Protein AF-W2SQ36-F1 (afdb_monomer_lite)

pLDDT: mean 80.84, std 14.5, range [36.09, 95.44]

Foldseek 3Di:
DDPLLVVLLVCVVVVVLVVSLVSLVPDPDLVVLQVSLVSCLVVLLVSCQVPVDPSSLVVNVSSLVSHDDLVVSLVVLLVALLDDGDPSSLVSSLVSNVVSPDPVNVVPPVPSLCCVQEVSLVSLLVQQDDLPDLCSQVSLLSSLVSCLSVLVRNHDHDPVSLVSLLSNVLNDDDDDDPSNQSSQCSNLLALLHCVLLVNSRPDRLDCVPDQLAVSLLSSLSSNLSNLVVDDDDPDPSNLVSNLVSLVSSLVRHAADELVCLVSLLSSVQSLVVLCPDPVNPPSNVSSVVSNVSVLVRYDPVSSVVSVVVNVVVVVVVVVVVVVVVVVVD

Secondary structure (DSSP, 8-state):
--HHHHHHHHHHHTT-HHHHHHHHHT---HHHHHHHHHHHHHHHHHHHHHS--HHHHHHHHHHHHH--SHHHHHHHHHHHHTS---HHHHHHHHHHHHHH--HHHHHH-HHHHHIIIIIHHHHHHHTSPPTTSTTHHHHHHHHHHHHHHTTTS-----HHHHHHHHHHHHHS-----TTHHHHHHH-TTSTT-TTTTT--S-----TTTS-HHHHHHHHHHHHHHHHHHTTT---HHHHHHHHHHHHHHHHH--SB-GGGHHHHHHHHHHHHHHHH-TT-HHHHHHHHHHHHHHHHTB-HHHHHHHHHHHHHHHHHHHHHHHHHHHT--

Structure (mmCIF, N/CA/C/O backbone):
data_AF-W2SQ36-F1
#
_entry.id   AF-W2SQ36-F1
#
loop_
_atom_site.group_PDB
_atom_site.id
_atom_site.type_symbol
_atom_site.label_atom_id
_atom_site.label_alt_id
_atom_site.label_comp_id
_atom_site.label_asym_id
_atom_site.label_entity_id
_atom_site.label_seq_id
_atom_site.pdbx_PDB_ins_code
_atom_site.Cartn_x
_atom_site.Cartn_y
_atom_site.Cartn_z
_atom_site.occupancy
_atom_site.B_iso_or_equiv
_atom_site.auth_seq_id
_atom_site.auth_comp_id
_atom_site.auth_asym_id
_atom_site.auth_atom_id
_atom_site.pdbx_PDB_model_num
ATOM 1 N N . MET A 1 1 ? -18.569 -11.955 32.956 1.00 59.53 1 MET A N 1
ATOM 2 C CA . MET A 1 1 ? -19.104 -10.758 32.268 1.00 59.53 1 MET A CA 1
ATOM 3 C C . MET A 1 1 ? -20.079 -10.056 33.197 1.00 59.53 1 MET A C 1
ATOM 5 O O . MET A 1 1 ? -20.726 -10.759 33.962 1.00 59.53 1 MET A O 1
ATOM 9 N N . SER A 1 2 ? -20.144 -8.718 33.187 1.00 81.88 2 SER A N 1
ATOM 10 C CA . SER A 1 2 ? -21.198 -7.992 33.915 1.00 81.88 2 SER A CA 1
ATOM 11 C C . SER A 1 2 ? -22.535 -8.097 33.172 1.00 81.88 2 SER A C 1
ATOM 13 O O . SER A 1 2 ? -22.564 -8.396 31.974 1.00 81.88 2 SER A O 1
ATOM 15 N N . GLU A 1 3 ? -23.633 -7.858 33.884 1.00 86.50 3 GLU A N 1
ATOM 16 C CA . GLU A 1 3 ? -24.988 -7.819 33.319 1.00 86.50 3 GLU A CA 1
ATOM 17 C C . GLU A 1 3 ? -25.095 -6.757 32.213 1.00 86.50 3 GLU A C 1
ATOM 19 O O . GLU A 1 3 ? -25.567 -7.049 31.120 1.00 86.50 3 GLU A O 1
ATOM 24 N N . GLU A 1 4 ? -24.492 -5.586 32.430 1.00 87.31 4 GLU A N 1
ATOM 25 C CA . GLU A 1 4 ? -24.399 -4.488 31.457 1.00 87.31 4 GLU A CA 1
ATOM 26 C C . GLU A 1 4 ? -23.668 -4.885 30.167 1.00 87.31 4 GLU A C 1
ATOM 28 O O . GLU A 1 4 ? -24.138 -4.590 29.073 1.00 87.31 4 GLU A O 1
ATOM 33 N N . THR A 1 5 ? -22.538 -5.600 30.280 1.00 88.88 5 THR A N 1
ATOM 34 C CA . THR A 1 5 ? -21.794 -6.104 29.107 1.00 88.88 5 THR A CA 1
ATOM 35 C C . THR A 1 5 ? -22.669 -7.069 28.307 1.00 88.88 5 THR A C 1
ATOM 37 O O . THR A 1 5 ? -22.693 -7.037 27.081 1.00 88.88 5 THR A O 1
ATOM 40 N N . SER A 1 6 ? -23.403 -7.932 29.010 1.00 90.31 6 SER A N 1
ATOM 41 C CA . SER A 1 6 ? -24.259 -8.941 28.383 1.00 90.31 6 SER A CA 1
ATOM 42 C C . SER A 1 6 ? -25.459 -8.294 27.690 1.00 90.31 6 SER A C 1
ATOM 44 O O . SER A 1 6 ? -25.800 -8.683 26.575 1.00 90.31 6 SER A O 1
ATOM 46 N N . HIS A 1 7 ? -26.056 -7.275 28.314 1.00 92.88 7 HIS A N 1
ATOM 47 C CA . HIS A 1 7 ? -27.146 -6.503 27.732 1.00 92.88 7 HIS A CA 1
ATOM 48 C C . HIS A 1 7 ? -26.692 -5.738 26.485 1.00 92.88 7 HIS A C 1
ATOM 50 O O . HIS A 1 7 ? -27.288 -5.903 25.423 1.00 92.88 7 HIS A O 1
ATOM 56 N N . PHE A 1 8 ? -25.580 -5.004 26.563 1.00 94.12 8 PHE A N 1
ATOM 57 C CA . PHE A 1 8 ? -25.008 -4.312 25.410 1.00 94.12 8 PHE A CA 1
ATOM 58 C C . PHE A 1 8 ? -24.742 -5.260 24.234 1.00 94.12 8 PHE A C 1
ATOM 60 O O . PHE A 1 8 ? -25.193 -5.018 23.116 1.00 94.12 8 PHE A O 1
ATOM 67 N N . LEU A 1 9 ? -24.066 -6.385 24.490 1.00 92.19 9 LEU A N 1
ATOM 68 C CA . LEU A 1 9 ? -23.774 -7.366 23.447 1.00 92.19 9 LEU A CA 1
ATOM 69 C C . LEU A 1 9 ? -25.042 -8.006 22.872 1.00 92.19 9 LEU A C 1
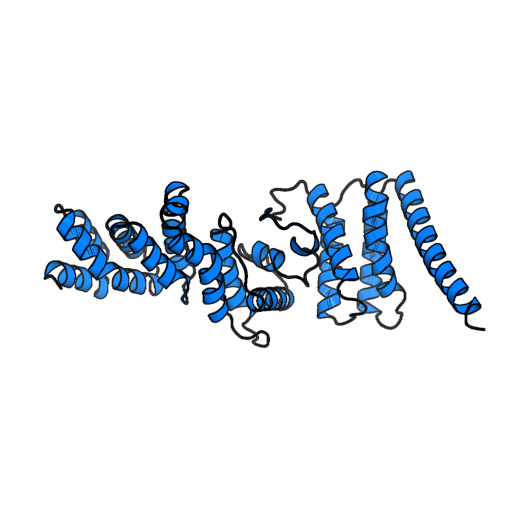ATOM 71 O O . LEU A 1 9 ? -25.031 -8.378 21.703 1.00 92.19 9 LEU A O 1
ATOM 75 N N . SER A 1 10 ? -26.125 -8.132 23.650 1.00 94.38 10 SER A N 1
ATOM 76 C CA . SER A 1 10 ? -27.414 -8.594 23.119 1.00 94.38 10 SER A CA 1
ATOM 77 C C . SER A 1 10 ? -28.009 -7.598 22.122 1.00 94.38 10 SER A C 1
ATOM 79 O O . SER A 1 10 ? -28.384 -8.008 21.030 1.00 94.38 10 SER A O 1
ATOM 81 N N . LEU A 1 11 ? -27.971 -6.293 22.422 1.00 94.25 11 LEU A N 1
ATOM 82 C CA . LEU A 1 11 ? -28.444 -5.252 21.501 1.00 94.25 11 LEU A CA 1
ATOM 83 C C . LEU A 1 11 ? -27.656 -5.269 20.186 1.00 94.25 11 LEU A C 1
ATOM 85 O O . LEU A 1 11 ? -28.242 -5.236 19.106 1.00 94.25 11 LEU A O 1
ATOM 89 N N . VAL A 1 12 ? -26.328 -5.392 20.270 1.00 92.62 12 VAL A N 1
ATOM 90 C CA . VAL A 1 12 ? -25.455 -5.464 19.088 1.00 92.62 12 VAL A CA 1
ATOM 91 C C . VAL A 1 12 ? -25.719 -6.740 18.275 1.00 92.62 12 VAL A C 1
ATOM 93 O O . VAL A 1 12 ? -25.812 -6.676 17.050 1.00 92.62 12 VAL A O 1
ATOM 96 N N . LYS A 1 13 ? -25.893 -7.897 18.931 1.00 92.56 13 LYS A N 1
ATOM 97 C CA . LYS A 1 13 ? -26.183 -9.181 18.263 1.00 92.56 13 LYS A CA 1
ATOM 98 C C . LYS A 1 13 ? -27.559 -9.214 17.599 1.00 92.56 13 LYS A C 1
ATOM 100 O O . LYS A 1 13 ? -27.682 -9.793 16.524 1.00 92.56 13 LYS A O 1
ATOM 105 N N . ASP A 1 14 ? -28.544 -8.549 18.192 1.00 94.00 14 ASP A N 1
ATOM 106 C CA . ASP A 1 14 ? -29.908 -8.435 17.666 1.00 94.00 14 ASP A CA 1
ATOM 107 C C . ASP A 1 14 ? -30.056 -7.310 16.618 1.00 94.0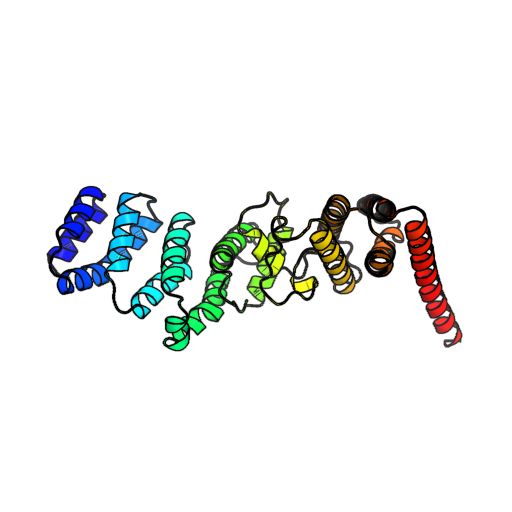0 14 ASP A C 1
ATOM 109 O O . ASP A 1 14 ? -31.172 -6.981 16.219 1.00 94.00 14 ASP A O 1
ATOM 113 N N . ALA A 1 15 ? -28.939 -6.721 16.165 1.00 91.50 15 ALA A N 1
ATOM 114 C CA . ALA A 1 15 ? -28.876 -5.624 15.193 1.00 91.50 15 ALA A CA 1
ATOM 115 C C . ALA A 1 15 ? -29.632 -4.346 15.613 1.00 91.50 15 ALA A C 1
ATOM 117 O O . ALA A 1 15 ? -30.081 -3.566 14.774 1.00 91.50 15 ALA A O 1
ATOM 118 N N . LYS A 1 16 ? -29.751 -4.102 16.922 1.00 95.12 16 LYS A N 1
ATOM 119 C CA . LYS A 1 16 ? -30.356 -2.896 17.503 1.00 95.12 16 LYS A CA 1
ATOM 120 C C . LYS A 1 16 ? -29.292 -1.833 17.785 1.00 95.12 16 LYS A C 1
ATOM 122 O O . LYS A 1 16 ? -29.027 -1.491 18.938 1.00 95.12 16 LYS A O 1
ATOM 127 N N . TYR A 1 17 ? -28.625 -1.352 16.736 1.00 94.81 17 TYR A N 1
ATOM 128 C CA . TYR A 1 17 ? -27.436 -0.502 16.876 1.00 94.81 17 TYR A CA 1
ATOM 129 C C . TYR A 1 17 ? -27.736 0.888 17.450 1.00 94.81 17 TYR A C 1
ATOM 131 O O . TYR A 1 17 ? -26.990 1.348 18.311 1.00 94.81 17 TYR A O 1
ATOM 139 N N . GLU A 1 18 ? -28.855 1.513 17.075 1.00 93.38 18 GLU A N 1
ATOM 140 C CA . GLU A 1 18 ? -29.290 2.790 17.664 1.00 93.38 18 GLU A CA 1
ATOM 141 C C . GLU A 1 18 ? -29.505 2.672 19.185 1.00 93.38 18 GLU A C 1
ATOM 143 O O . GLU A 1 18 ? -28.995 3.484 19.958 1.00 93.38 18 GLU A O 1
ATOM 148 N N . GLU A 1 19 ? -30.204 1.621 19.638 1.00 94.44 19 GLU A N 1
ATOM 149 C CA . GLU A 1 19 ? -30.417 1.349 21.069 1.00 94.44 19 GLU A CA 1
ATOM 150 C C . GLU A 1 19 ? -29.084 1.087 21.787 1.00 94.44 19 GLU A C 1
ATOM 152 O O . GLU A 1 19 ? -28.862 1.578 22.895 1.00 94.44 19 GLU A O 1
ATOM 157 N N . ALA A 1 20 ? -28.172 0.350 21.146 1.00 93.50 20 ALA A N 1
ATOM 158 C CA . ALA A 1 20 ? -26.842 0.089 21.685 1.00 93.50 20 ALA A CA 1
ATOM 159 C C . ALA A 1 20 ? -25.996 1.371 21.801 1.00 93.50 20 ALA A C 1
ATOM 161 O O . ALA A 1 20 ? -25.280 1.530 22.788 1.00 93.50 20 ALA A O 1
ATOM 162 N N . LEU A 1 21 ? -26.084 2.296 20.840 1.00 92.56 21 LEU A N 1
ATOM 163 C CA . LEU A 1 21 ? -25.414 3.599 20.903 1.00 92.56 21 LEU A CA 1
ATOM 164 C C . LEU A 1 21 ? -25.951 4.464 22.038 1.00 92.56 21 LEU A C 1
ATOM 166 O O . LEU A 1 21 ? -25.163 5.006 22.813 1.00 92.56 21 LEU A O 1
ATOM 170 N N . LEU A 1 22 ? -27.276 4.570 22.163 1.00 92.38 22 LEU A N 1
ATOM 171 C CA . LEU A 1 22 ? -27.911 5.301 23.263 1.00 92.38 22 LEU A CA 1
ATOM 172 C C . LEU A 1 22 ? -27.465 4.739 24.616 1.00 92.38 22 LEU A C 1
ATOM 174 O O . LEU A 1 22 ? -27.049 5.494 25.492 1.00 92.38 22 LEU A O 1
ATOM 178 N N . PHE A 1 23 ? -27.426 3.411 24.738 1.00 91.62 23 PHE A N 1
ATOM 179 C CA . PHE A 1 23 ? -26.918 2.739 25.927 1.00 91.62 23 PHE A CA 1
ATOM 180 C C . PHE A 1 23 ? -25.469 3.137 26.261 1.00 91.62 23 PHE A C 1
ATOM 182 O O . PHE A 1 23 ? -25.154 3.351 27.429 1.00 91.62 23 PHE A O 1
ATOM 189 N N . LEU A 1 24 ? -24.583 3.277 25.265 1.00 90.88 24 LEU A N 1
ATOM 190 C CA . LEU A 1 24 ? -23.211 3.749 25.496 1.00 90.88 24 LEU A CA 1
ATOM 191 C C . LEU A 1 24 ? -23.148 5.229 25.899 1.00 90.88 24 LEU A C 1
ATOM 193 O O . LEU A 1 24 ? -22.284 5.603 26.691 1.00 90.88 24 LEU A O 1
ATOM 197 N N . HIS A 1 25 ? -24.039 6.071 25.377 1.00 86.31 25 HIS A N 1
ATOM 198 C CA . HIS A 1 25 ? -24.091 7.492 25.729 1.00 86.31 25 HIS A CA 1
ATOM 199 C C . HIS A 1 25 ? -24.576 7.741 27.162 1.00 86.31 25 HIS A C 1
ATOM 201 O O . HIS A 1 25 ? -24.127 8.698 27.796 1.00 86.31 25 HIS A O 1
ATOM 207 N N . ASP A 1 26 ? -25.411 6.852 27.695 1.00 86.94 26 ASP A N 1
ATOM 208 C CA . ASP A 1 26 ? -25.933 6.936 29.062 1.00 86.94 26 ASP A CA 1
ATOM 209 C C . ASP A 1 26 ? -24.935 6.427 30.130 1.00 86.94 26 ASP A C 1
ATOM 211 O O . ASP A 1 26 ? -25.189 6.515 31.335 1.00 86.94 26 ASP A O 1
ATOM 215 N N . PHE A 1 27 ? -23.754 5.932 29.729 1.00 81.62 27 PHE A N 1
ATOM 216 C CA . PHE A 1 27 ? -22.714 5.492 30.664 1.00 81.62 27 PHE A CA 1
ATOM 217 C C . PHE A 1 27 ? -22.002 6.674 31.339 1.00 81.62 27 PHE A C 1
ATOM 219 O O . PHE A 1 27 ? -21.099 7.299 30.785 1.00 81.62 27 PHE A O 1
ATOM 226 N N . HIS A 1 28 ? -22.353 6.947 32.596 1.00 76.44 28 HIS A N 1
ATOM 227 C CA . HIS A 1 28 ? -21.742 8.031 33.376 1.00 76.44 28 HIS A CA 1
ATOM 228 C C . HIS A 1 28 ? -20.464 7.625 34.130 1.00 76.44 28 HIS A C 1
ATOM 230 O O . HIS A 1 28 ? -19.624 8.475 34.432 1.00 76.44 28 HIS A O 1
ATOM 236 N N . GLU A 1 29 ? -20.285 6.339 34.447 1.00 83.94 29 GLU A N 1
ATOM 237 C CA . GLU A 1 29 ? -19.143 5.873 35.239 1.00 83.94 29 GLU A CA 1
ATOM 238 C C . GLU A 1 29 ? -17.982 5.396 34.353 1.00 83.94 29 GLU A C 1
ATOM 240 O O . GLU A 1 29 ? -18.013 4.321 33.749 1.00 83.94 29 GLU A O 1
ATOM 245 N N . GLN A 1 30 ? -16.903 6.183 34.320 1.00 82.06 30 GLN A N 1
ATOM 246 C CA . GLN A 1 30 ? -15.784 5.984 33.394 1.00 82.06 30 GLN A CA 1
ATOM 247 C C . GLN A 1 30 ? -15.060 4.633 33.563 1.00 82.06 30 GLN A C 1
ATOM 249 O O . GLN A 1 30 ? -14.624 4.037 32.578 1.00 82.06 30 GLN A O 1
ATOM 254 N N . ASN A 1 31 ? -14.924 4.126 34.794 1.00 84.25 31 ASN A N 1
ATOM 255 C CA . ASN A 1 31 ? -14.265 2.838 35.052 1.00 84.25 31 ASN A CA 1
ATOM 256 C C . ASN A 1 31 ? -15.115 1.650 34.583 1.00 84.25 31 ASN A C 1
ATOM 258 O O . ASN A 1 31 ? -14.587 0.703 33.993 1.00 84.25 31 ASN A O 1
ATOM 262 N N . SER A 1 32 ? -16.424 1.718 34.810 1.00 86.38 32 SER A N 1
ATOM 263 C CA . SER A 1 32 ? -17.385 0.708 34.366 1.00 86.38 32 SER A CA 1
ATOM 264 C C . SER A 1 32 ? -17.472 0.691 32.840 1.00 86.38 32 SER A C 1
ATOM 266 O O . SER A 1 32 ? -17.370 -0.376 32.231 1.00 86.38 32 SER A O 1
ATOM 268 N N . PHE A 1 33 ? -17.481 1.871 32.209 1.00 90.44 33 PHE A N 1
ATOM 269 C CA . PHE A 1 33 ? -17.458 1.991 30.754 1.00 90.44 33 PHE A CA 1
ATOM 270 C C . PHE A 1 33 ? -16.171 1.429 30.127 1.00 90.44 33 PHE A C 1
ATOM 272 O O . PHE A 1 33 ? -16.231 0.662 29.170 1.00 90.44 33 PHE A O 1
ATOM 279 N N . ARG A 1 34 ? -14.997 1.705 30.714 1.00 90.38 34 ARG A N 1
ATOM 280 C CA . ARG A 1 34 ? -13.718 1.097 30.289 1.00 90.38 34 ARG A CA 1
ATOM 281 C C . ARG A 1 34 ? -13.765 -0.426 30.309 1.00 90.38 34 ARG A C 1
ATOM 283 O O . ARG A 1 34 ? -13.323 -1.079 29.365 1.00 90.38 34 ARG A O 1
ATOM 290 N N . LYS A 1 35 ? -14.296 -1.000 31.390 1.00 91.12 35 LYS A N 1
ATOM 291 C CA . LYS A 1 35 ? -14.421 -2.452 31.537 1.00 91.12 35 LYS A CA 1
ATOM 292 C C . LYS A 1 35 ? -15.379 -3.034 30.496 1.00 91.12 35 LYS A C 1
ATOM 294 O O . LYS A 1 35 ? -15.075 -4.077 29.921 1.00 91.12 35 LYS A O 1
ATOM 299 N N . LEU A 1 36 ? -16.497 -2.358 30.236 1.00 93.50 36 LEU A N 1
ATOM 300 C CA . LEU A 1 36 ? -17.435 -2.729 29.179 1.00 93.50 36 LEU A CA 1
ATOM 301 C C . LEU A 1 36 ? -16.765 -2.694 27.801 1.00 93.50 36 LEU A C 1
ATOM 303 O O . LEU A 1 36 ? -16.877 -3.664 27.051 1.00 93.50 36 LEU A O 1
ATOM 307 N N . ALA A 1 37 ? -16.016 -1.631 27.500 1.00 93.50 37 ALA A N 1
ATOM 308 C CA . ALA A 1 37 ? -15.322 -1.467 26.230 1.00 93.50 37 ALA A CA 1
ATOM 309 C C . ALA A 1 37 ? -14.318 -2.592 25.966 1.00 93.50 37 ALA A C 1
ATOM 311 O O . ALA A 1 37 ? -14.370 -3.228 24.916 1.00 93.50 37 ALA A O 1
ATOM 312 N N . ILE A 1 38 ? -13.473 -2.915 26.950 1.00 92.62 38 ILE A N 1
ATOM 313 C CA . ILE A 1 38 ? -12.500 -4.014 26.846 1.00 92.62 38 ILE A CA 1
ATOM 314 C C . ILE A 1 38 ? -13.198 -5.356 26.590 1.00 92.62 38 ILE A C 1
ATOM 316 O O . ILE A 1 38 ? -12.725 -6.146 25.776 1.00 92.62 38 ILE A O 1
ATOM 320 N N . ASN A 1 39 ? -14.327 -5.612 27.255 1.00 92.81 39 ASN A N 1
ATOM 321 C CA . ASN A 1 39 ? -15.041 -6.881 27.112 1.00 92.81 39 ASN A CA 1
ATOM 322 C C . ASN A 1 39 ? -15.818 -7.004 25.795 1.00 92.81 39 ASN A C 1
ATOM 324 O O . ASN A 1 39 ? -16.123 -8.122 25.395 1.00 92.81 39 ASN A O 1
ATOM 328 N N . SER A 1 40 ? -16.160 -5.885 25.150 1.00 94.38 40 SER A N 1
ATOM 329 C CA . SER A 1 40 ? -17.124 -5.873 24.038 1.00 94.38 40 SER A CA 1
ATOM 330 C C . SER A 1 40 ? -16.511 -5.500 22.689 1.00 94.38 40 SER A C 1
ATOM 332 O O . SER A 1 40 ? -17.101 -5.793 21.651 1.00 94.38 40 SER A O 1
ATOM 334 N N . ILE A 1 41 ? -15.331 -4.869 22.676 1.00 94.75 41 ILE A N 1
ATOM 335 C CA . ILE A 1 41 ? -14.716 -4.339 21.451 1.00 94.75 41 ILE A CA 1
ATOM 336 C C . ILE A 1 41 ? -14.468 -5.412 20.390 1.00 94.75 41 ILE A C 1
ATOM 338 O O . ILE A 1 41 ? -14.702 -5.158 19.214 1.00 94.75 41 ILE A O 1
ATOM 342 N N . PHE A 1 42 ? -14.030 -6.612 20.780 1.00 92.06 42 PHE A N 1
ATOM 343 C CA . PHE A 1 42 ? -13.749 -7.684 19.823 1.00 92.06 42 PHE A CA 1
ATOM 344 C C . PHE A 1 42 ? -15.012 -8.153 19.099 1.00 92.06 42 PHE A C 1
ATOM 346 O O . PHE A 1 42 ? -14.986 -8.299 17.876 1.00 92.06 42 PHE A O 1
ATOM 353 N N . ASP A 1 43 ? -16.111 -8.334 19.831 1.00 92.81 43 ASP A N 1
ATOM 354 C CA . ASP A 1 43 ? -17.396 -8.749 19.265 1.00 92.81 43 ASP A CA 1
ATOM 355 C C . ASP A 1 43 ? -17.956 -7.652 18.349 1.00 92.81 43 ASP A C 1
ATOM 357 O O . ASP A 1 43 ? -18.259 -7.916 17.186 1.00 92.81 43 ASP A O 1
ATOM 361 N N . ALA A 1 44 ? -18.006 -6.403 18.828 1.00 93.56 44 ALA A N 1
ATOM 362 C CA . ALA A 1 44 ? -18.512 -5.271 18.050 1.00 93.56 44 ALA A CA 1
ATOM 363 C C . ALA A 1 44 ? -17.686 -5.024 16.774 1.00 93.56 44 ALA A C 1
ATOM 365 O O . ALA A 1 44 ? -18.247 -4.845 15.694 1.00 93.56 44 ALA A O 1
ATOM 366 N N . ALA A 1 45 ? -16.353 -5.074 16.867 1.00 92.94 45 ALA A N 1
ATOM 367 C CA . ALA A 1 45 ? -15.465 -4.891 15.721 1.00 92.94 45 ALA A CA 1
ATOM 368 C C . ALA A 1 45 ? -15.586 -6.035 14.703 1.00 92.94 45 ALA A C 1
ATOM 370 O O . ALA A 1 45 ? -15.567 -5.793 13.497 1.00 92.94 45 ALA A O 1
ATOM 371 N N . THR A 1 46 ? -15.759 -7.274 15.174 1.00 92.12 46 THR A N 1
ATOM 372 C CA . THR A 1 46 ? -16.005 -8.429 14.298 1.00 92.12 46 THR A CA 1
ATOM 373 C C . THR A 1 46 ? -17.337 -8.281 13.566 1.00 92.12 46 THR A C 1
ATOM 375 O O . THR A 1 46 ? -17.390 -8.500 12.359 1.00 92.12 46 THR A O 1
ATOM 378 N N . MET A 1 47 ? -18.392 -7.838 14.254 1.00 92.44 47 MET A N 1
ATOM 379 C CA . MET A 1 47 ? -19.679 -7.569 13.609 1.00 92.44 47 MET A CA 1
ATOM 380 C C . MET A 1 47 ? -19.581 -6.428 12.594 1.00 92.44 47 MET A C 1
ATOM 382 O O . MET A 1 47 ? -20.139 -6.554 11.511 1.00 92.44 47 MET A O 1
ATOM 386 N N . PHE A 1 48 ? -18.825 -5.363 12.879 1.00 93.56 48 PHE A N 1
ATOM 387 C CA . PHE A 1 48 ? -18.623 -4.271 11.919 1.00 93.56 48 PHE A CA 1
ATOM 388 C C . PHE A 1 48 ? -17.833 -4.705 10.679 1.00 93.56 48 PHE A C 1
ATOM 390 O O . PHE A 1 48 ? -18.129 -4.298 9.553 1.00 93.56 48 PHE A O 1
ATOM 397 N N . ARG A 1 49 ? -16.830 -5.571 10.857 1.00 91.06 49 ARG A N 1
ATOM 398 C CA . ARG A 1 49 ? -16.105 -6.172 9.731 1.00 91.06 49 ARG A CA 1
ATOM 399 C C . ARG A 1 49 ? -17.066 -6.855 8.760 1.00 91.06 49 ARG A C 1
ATOM 401 O O . ARG A 1 49 ? -16.886 -6.708 7.549 1.00 91.06 49 ARG A O 1
ATOM 408 N N . ASP A 1 50 ? -18.052 -7.565 9.302 1.00 91.56 50 ASP A N 1
ATOM 409 C CA . ASP A 1 50 ? -18.997 -8.391 8.552 1.00 91.56 50 ASP A CA 1
ATOM 410 C C . ASP A 1 50 ? -20.236 -7.599 8.077 1.00 91.56 50 ASP A C 1
ATOM 412 O O . ASP A 1 50 ? -20.849 -7.975 7.079 1.00 91.56 50 ASP A O 1
ATOM 416 N N . ASN A 1 51 ? -20.568 -6.478 8.731 1.00 91.06 51 ASN A N 1
ATOM 417 C CA . ASN A 1 51 ? -21.684 -5.592 8.393 1.00 91.06 51 ASN A CA 1
ATOM 418 C C . ASN A 1 51 ? -21.259 -4.110 8.412 1.00 91.06 51 ASN A C 1
ATOM 420 O O . ASN A 1 51 ? -21.022 -3.533 9.474 1.00 91.06 51 ASN A O 1
ATOM 424 N N . ASN A 1 52 ? -21.177 -3.488 7.231 1.00 91.81 52 ASN A N 1
ATOM 425 C CA . ASN A 1 52 ? -20.804 -2.079 7.083 1.00 91.81 52 ASN A CA 1
ATOM 426 C C . ASN A 1 52 ? -21.990 -1.151 7.394 1.00 91.81 52 ASN A C 1
ATOM 428 O O . ASN A 1 52 ? -22.648 -0.654 6.481 1.00 91.81 52 ASN A O 1
ATOM 432 N N . ASP A 1 53 ? -22.242 -0.948 8.682 1.00 94.50 53 ASP A N 1
ATOM 433 C CA . ASP A 1 53 ? -23.304 -0.101 9.219 1.00 94.50 53 ASP A CA 1
ATOM 434 C C . ASP A 1 53 ? -22.711 1.117 9.954 1.00 94.50 53 ASP A C 1
ATOM 436 O O . ASP A 1 53 ? -21.710 0.994 10.670 1.00 94.50 53 ASP A O 1
ATOM 440 N N . ASP A 1 54 ? -23.295 2.301 9.749 1.00 93.75 54 ASP A N 1
ATOM 441 C CA . ASP A 1 54 ? -22.775 3.561 10.297 1.00 93.75 54 ASP A CA 1
ATOM 442 C C . ASP A 1 54 ? -22.928 3.646 11.822 1.00 93.75 54 ASP A C 1
ATOM 444 O O . ASP A 1 54 ? -22.024 4.144 12.502 1.00 93.75 54 ASP A O 1
ATOM 448 N N . ASP A 1 55 ? -24.010 3.109 12.385 1.00 94.00 55 ASP A N 1
ATOM 449 C CA . ASP A 1 55 ? -24.197 3.076 13.833 1.00 94.00 55 ASP A CA 1
ATOM 450 C C . ASP A 1 55 ? -23.218 2.095 14.464 1.00 94.00 55 ASP A C 1
ATOM 452 O O . ASP A 1 55 ? -22.562 2.409 15.459 1.00 94.00 55 ASP A O 1
ATOM 456 N N . LEU A 1 56 ? -23.017 0.936 13.838 1.00 93.81 56 LEU A N 1
ATOM 457 C CA . LEU A 1 56 ? -22.035 -0.037 14.304 1.00 93.81 56 LEU A CA 1
ATOM 458 C C . LEU A 1 56 ? -20.595 0.497 14.212 1.00 93.81 56 LEU A C 1
ATOM 460 O O . LEU A 1 56 ? -19.785 0.263 15.115 1.00 93.81 56 LEU A O 1
ATOM 464 N N . LYS A 1 57 ? -20.275 1.280 13.177 1.00 94.75 57 LYS A N 1
ATOM 465 C CA . LYS A 1 57 ? -19.007 2.016 13.076 1.00 94.75 57 LYS A CA 1
ATOM 466 C C . LYS A 1 57 ? -18.833 2.992 14.240 1.00 94.75 57 LYS A C 1
ATOM 468 O O . LYS A 1 57 ? -17.748 3.042 14.827 1.00 94.75 57 LYS A O 1
ATOM 473 N N . ASN A 1 58 ? -19.880 3.747 14.576 1.00 94.62 58 ASN A N 1
ATOM 474 C CA . ASN A 1 58 ? -19.869 4.687 15.695 1.00 94.62 58 ASN A CA 1
ATOM 475 C C . ASN A 1 58 ? -19.672 3.954 17.025 1.00 94.62 58 ASN A C 1
ATOM 477 O O . ASN A 1 58 ? -18.798 4.345 17.793 1.00 94.62 58 ASN A O 1
ATOM 481 N N . ILE A 1 59 ? -20.375 2.835 17.243 1.00 95.44 59 ILE A N 1
ATOM 482 C CA . ILE A 1 59 ? -20.202 1.970 18.419 1.00 95.44 59 ILE A CA 1
ATOM 483 C C . ILE A 1 59 ? -18.737 1.566 18.568 1.00 95.44 59 ILE A C 1
ATOM 485 O O . ILE A 1 59 ? -18.135 1.771 19.622 1.00 95.44 59 ILE A O 1
ATOM 489 N N . VAL A 1 60 ? -18.139 1.008 17.511 1.00 94.88 60 VAL A N 1
ATOM 490 C CA . VAL A 1 60 ? -16.739 0.567 17.541 1.00 94.88 60 VAL A CA 1
ATOM 491 C C . VAL A 1 60 ? -15.809 1.746 17.838 1.00 94.88 60 VAL A C 1
ATOM 493 O O . VAL A 1 60 ? -14.898 1.604 18.653 1.00 94.88 60 VAL A O 1
ATOM 496 N N . GLY A 1 61 ? -16.063 2.917 17.245 1.00 93.19 61 GLY A N 1
ATOM 497 C CA . GLY A 1 61 ? -15.339 4.155 17.538 1.00 93.19 61 GLY A CA 1
ATOM 498 C C . GLY A 1 61 ? -15.403 4.551 19.016 1.00 93.19 61 GLY A C 1
ATOM 499 O O . GLY A 1 61 ? -14.359 4.717 19.646 1.00 93.19 61 GLY A O 1
ATOM 500 N N . THR A 1 62 ? -16.603 4.623 19.598 1.00 93.75 62 THR A N 1
ATOM 501 C CA . THR A 1 62 ? -16.811 4.994 21.007 1.00 93.75 62 THR A CA 1
ATOM 502 C C . THR A 1 62 ? -16.151 3.994 21.961 1.00 93.75 62 THR A C 1
ATOM 504 O O . THR A 1 62 ? -15.515 4.387 22.943 1.00 93.75 62 THR A O 1
ATOM 507 N N . LEU A 1 63 ? -16.228 2.692 21.663 1.00 94.69 63 LEU A N 1
ATOM 508 C CA . LEU A 1 63 ? -15.535 1.668 22.449 1.00 94.69 63 LEU A CA 1
ATOM 509 C C . LEU A 1 63 ? -14.007 1.832 22.355 1.00 94.69 63 LEU A C 1
ATOM 511 O O . LEU A 1 63 ? -13.325 1.746 23.376 1.00 94.69 63 LEU A O 1
ATOM 515 N N . PHE A 1 64 ? -13.454 2.117 21.170 1.00 93.25 64 PHE A N 1
ATOM 516 C CA . PHE A 1 64 ? -12.019 2.381 21.006 1.00 93.25 64 PHE A CA 1
ATOM 517 C C . PHE A 1 64 ? -11.548 3.602 21.794 1.00 93.25 64 PHE A C 1
ATOM 519 O O . PHE A 1 64 ? -10.470 3.562 22.388 1.00 93.25 64 PHE A O 1
ATOM 526 N N . GLU A 1 65 ? -12.330 4.679 21.830 1.00 91.12 65 GLU A N 1
ATOM 527 C CA . GLU A 1 65 ? -12.006 5.875 22.614 1.00 91.12 65 GLU A CA 1
ATOM 528 C C . GLU A 1 65 ? -11.894 5.559 24.107 1.00 91.12 65 GLU A C 1
ATOM 530 O O . GLU A 1 65 ? -10.950 6.013 24.763 1.00 91.12 65 GLU A O 1
ATOM 535 N N . ALA A 1 66 ? -12.792 4.711 24.610 1.00 92.62 66 ALA A N 1
ATOM 536 C CA . ALA A 1 66 ? -12.860 4.321 26.011 1.00 92.62 66 ALA A CA 1
ATOM 537 C C . ALA A 1 66 ? -11.699 3.429 26.471 1.00 92.62 66 ALA A C 1
ATOM 539 O O . ALA A 1 66 ? -11.349 3.455 27.650 1.00 92.62 66 ALA A O 1
ATOM 540 N N . ILE A 1 67 ? -11.099 2.635 25.581 1.00 93.25 67 ILE A N 1
ATOM 541 C CA . ILE A 1 67 ? -10.034 1.688 25.945 1.00 93.25 67 ILE A CA 1
ATOM 542 C C . ILE A 1 67 ? -8.805 2.434 26.485 1.00 93.25 67 ILE A C 1
ATOM 544 O O . ILE A 1 67 ? -8.433 3.502 26.020 1.00 93.25 67 ILE A O 1
ATOM 548 N N . TYR A 1 68 ? -8.150 1.882 27.498 1.00 88.56 68 TYR A N 1
ATOM 549 C CA . TYR A 1 68 ? -6.885 2.392 28.025 1.00 88.56 68 TYR A CA 1
ATOM 550 C C . TYR A 1 68 ? -6.110 1.209 28.617 1.00 88.56 68 TYR A C 1
ATOM 552 O O . TYR A 1 68 ? -6.747 0.344 29.227 1.00 88.56 68 TYR A O 1
ATOM 560 N N . PRO A 1 69 ? -4.772 1.138 28.489 1.00 90.12 69 PRO A N 1
ATOM 561 C CA . PRO A 1 69 ? -3.856 2.105 27.862 1.00 90.12 69 PRO A CA 1
ATOM 562 C C . PRO A 1 69 ? -3.855 2.088 26.322 1.00 90.12 69 PRO A C 1
ATOM 564 O O . PRO A 1 69 ? -4.404 1.182 25.698 1.00 90.12 69 PRO A O 1
ATOM 567 N N . ASP A 1 70 ? -3.190 3.074 25.707 1.00 90.06 70 ASP A N 1
ATOM 568 C CA . ASP A 1 70 ? -3.019 3.174 24.245 1.00 90.06 70 ASP A CA 1
ATOM 569 C C . ASP A 1 70 ? -2.320 1.947 23.643 1.00 90.06 70 ASP A C 1
ATOM 571 O O . ASP A 1 70 ? -2.624 1.554 22.519 1.00 90.06 70 ASP A O 1
ATOM 575 N N . THR A 1 71 ? -1.445 1.282 24.404 1.00 91.62 71 THR A N 1
ATOM 576 C CA . THR A 1 71 ? -0.833 0.011 23.990 1.00 91.62 71 THR A CA 1
ATOM 577 C C . THR A 1 71 ? -1.881 -1.080 23.779 1.00 91.62 71 THR A C 1
ATOM 579 O O . THR A 1 71 ? -1.784 -1.844 22.825 1.00 91.62 71 THR A O 1
ATOM 582 N N . LEU A 1 72 ? -2.949 -1.125 24.584 1.00 92.06 72 LEU A N 1
ATOM 583 C CA . LEU A 1 72 ? -4.045 -2.071 24.370 1.00 92.06 72 LEU A CA 1
ATOM 584 C C . LEU A 1 72 ? -4.837 -1.730 23.099 1.00 92.06 72 LEU A C 1
ATOM 586 O O . LEU A 1 72 ? -5.144 -2.634 22.321 1.00 92.06 72 LEU A O 1
ATOM 590 N N . LYS A 1 73 ? -5.107 -0.440 22.842 1.00 92.81 73 LYS A N 1
ATOM 591 C CA . LYS A 1 73 ? -5.733 0.002 21.580 1.00 92.81 73 LYS A CA 1
ATOM 592 C C . LYS A 1 73 ? -4.896 -0.420 20.379 1.00 92.81 73 LYS A C 1
ATOM 594 O O . LYS A 1 73 ? -5.426 -1.008 19.439 1.00 92.81 73 LYS A O 1
ATOM 599 N N . PHE A 1 74 ? -3.586 -0.177 20.450 1.00 94.12 74 PHE A N 1
ATOM 600 C CA . PHE A 1 74 ? -2.631 -0.582 19.428 1.00 94.12 74 PHE A CA 1
ATOM 601 C C . PHE A 1 74 ? -2.727 -2.084 19.158 1.00 94.12 74 PHE A C 1
ATOM 603 O O . PHE A 1 74 ? -2.899 -2.482 18.010 1.00 94.12 74 PHE A O 1
ATOM 610 N N . ARG A 1 75 ? -2.681 -2.920 20.204 1.00 93.94 75 ARG A N 1
ATOM 611 C CA . ARG A 1 75 ? -2.723 -4.384 20.064 1.00 93.94 75 ARG A CA 1
ATOM 612 C C . ARG A 1 75 ? -4.008 -4.863 19.397 1.00 93.94 75 ARG A C 1
ATOM 614 O O . ARG A 1 75 ? -3.949 -5.743 18.542 1.00 93.94 75 ARG A O 1
ATOM 621 N N . ILE A 1 76 ? -5.150 -4.269 19.738 1.00 92.50 76 ILE A N 1
ATOM 622 C CA . ILE A 1 76 ? -6.432 -4.591 19.101 1.00 92.50 76 ILE A CA 1
ATOM 623 C C . ILE A 1 76 ? -6.389 -4.217 17.615 1.00 92.50 76 ILE A C 1
ATOM 625 O O . ILE A 1 76 ? -6.651 -5.073 16.768 1.00 92.50 76 ILE A O 1
ATOM 629 N N . CYS A 1 77 ? -5.997 -2.981 17.282 1.00 93.62 77 CYS A N 1
ATOM 630 C CA . CYS A 1 77 ? -5.892 -2.538 15.891 1.00 93.62 77 CYS A CA 1
ATOM 631 C C . CYS A 1 77 ? -4.916 -3.401 15.084 1.00 93.62 77 CYS A C 1
ATOM 633 O O . CYS A 1 77 ? -5.234 -3.823 13.976 1.00 93.62 77 CYS A O 1
ATOM 635 N N . PHE A 1 78 ? -3.744 -3.691 15.648 1.00 94.25 78 PHE A N 1
ATOM 636 C CA . PHE A 1 78 ? -2.699 -4.492 15.022 1.00 94.25 78 PHE A CA 1
ATOM 637 C C . PHE A 1 78 ? -3.173 -5.919 14.735 1.00 94.25 78 PHE A C 1
ATOM 639 O O . PHE A 1 78 ? -2.981 -6.425 13.630 1.00 94.25 78 PHE A O 1
ATOM 646 N N . ASN A 1 79 ? -3.832 -6.566 15.699 1.00 92.62 79 ASN A N 1
ATOM 647 C CA . ASN A 1 79 ? -4.328 -7.931 15.534 1.00 92.62 79 ASN A CA 1
ATOM 648 C C . ASN A 1 79 ? -5.393 -8.027 14.438 1.00 92.62 79 ASN A C 1
ATOM 650 O O . ASN A 1 79 ? -5.367 -8.972 13.655 1.00 92.62 79 ASN A O 1
ATOM 654 N N . PHE A 1 80 ? -6.293 -7.045 14.340 1.00 92.75 80 PHE A N 1
ATOM 655 C CA . PHE A 1 80 ? -7.261 -7.028 13.247 1.00 92.75 80 PHE A CA 1
ATOM 656 C C . PHE A 1 80 ? -6.606 -6.702 11.900 1.00 92.75 80 PHE A C 1
ATOM 658 O O . PHE A 1 80 ? -6.846 -7.430 10.942 1.00 92.75 80 PHE A O 1
ATOM 665 N N . LEU A 1 81 ? -5.749 -5.675 11.823 1.00 92.31 81 LEU A N 1
ATOM 666 C CA . LEU A 1 81 ? -5.075 -5.270 10.578 1.00 92.31 81 LEU A CA 1
ATOM 667 C C . LEU A 1 81 ? -4.150 -6.343 10.004 1.00 92.31 81 LEU A C 1
ATOM 669 O O . LEU A 1 81 ? -4.014 -6.438 8.791 1.00 92.31 81 LEU A O 1
ATOM 673 N N . SER A 1 82 ? -3.502 -7.123 10.867 1.00 90.69 82 SER A N 1
ATOM 674 C CA . SER A 1 82 ? -2.623 -8.217 10.448 1.00 90.69 82 SER A CA 1
ATOM 675 C C . SER A 1 82 ? -3.380 -9.466 9.984 1.00 90.69 82 SER A C 1
ATOM 677 O O . SER A 1 82 ? -2.781 -10.351 9.376 1.00 90.69 82 SER A O 1
ATOM 679 N N . GLY A 1 83 ? -4.687 -9.544 10.245 1.00 86.25 83 GLY A N 1
ATOM 680 C CA . GLY A 1 83 ? -5.565 -10.584 9.720 1.00 86.25 83 GLY A CA 1
ATOM 681 C C . GLY A 1 83 ? -6.165 -10.227 8.357 1.00 86.25 83 GLY A C 1
ATOM 682 O O . GLY A 1 83 ? -5.812 -9.238 7.718 1.00 86.25 83 GLY A O 1
ATOM 683 N N . ARG A 1 84 ? -7.139 -11.029 7.911 1.00 77.88 84 ARG A N 1
ATOM 684 C CA . ARG A 1 84 ? -7.960 -10.685 6.741 1.00 77.88 84 ARG A CA 1
ATOM 685 C C . ARG A 1 84 ? -8.987 -9.627 7.131 1.00 77.88 84 ARG A C 1
ATOM 687 O O . ARG A 1 84 ? -9.850 -9.888 7.971 1.00 77.88 84 ARG A O 1
ATOM 694 N N . THR A 1 85 ? -8.914 -8.459 6.499 1.00 84.81 85 THR A N 1
ATOM 695 C CA . THR A 1 85 ? -9.837 -7.345 6.752 1.00 84.81 85 THR A CA 1
ATOM 696 C C . THR A 1 85 ? -10.659 -7.009 5.513 1.00 84.81 85 THR A C 1
ATOM 698 O O . THR A 1 85 ? -10.242 -7.237 4.379 1.00 84.81 85 THR A O 1
ATOM 701 N N . THR A 1 86 ? -11.854 -6.469 5.724 1.00 87.44 86 THR A N 1
ATOM 702 C CA . THR A 1 86 ? -12.641 -5.811 4.676 1.00 87.44 86 THR A CA 1
ATOM 703 C C . THR A 1 86 ? -12.153 -4.370 4.501 1.00 87.44 86 THR A C 1
ATOM 705 O O . THR A 1 86 ? -11.541 -3.802 5.407 1.00 87.44 86 THR A O 1
ATOM 708 N N . SER A 1 87 ? -12.377 -3.757 3.336 1.00 84.81 87 SER A N 1
ATOM 709 C CA . SER A 1 87 ? -11.837 -2.422 3.024 1.00 84.81 87 SER A CA 1
ATOM 710 C C . SER A 1 87 ? -12.346 -1.326 3.969 1.00 84.81 87 SER A C 1
ATOM 712 O O . SER A 1 87 ? -11.550 -0.499 4.419 1.00 84.81 87 SER A O 1
ATOM 714 N N . HIS A 1 88 ? -13.640 -1.342 4.309 1.00 88.25 88 HIS A N 1
ATOM 715 C CA . HIS A 1 88 ? -14.257 -0.389 5.240 1.00 88.25 88 HIS A CA 1
ATOM 716 C C . HIS A 1 88 ? -13.740 -0.571 6.671 1.00 88.25 88 HIS A C 1
ATOM 718 O O . HIS A 1 88 ? -13.463 0.407 7.365 1.00 88.25 88 HIS A O 1
ATOM 724 N N . PHE A 1 89 ? -13.531 -1.818 7.098 1.00 92.12 89 PHE A N 1
ATOM 725 C CA . PHE A 1 89 ? -12.988 -2.106 8.421 1.00 92.12 89 PHE A CA 1
ATOM 726 C C . PHE A 1 89 ? -11.513 -1.716 8.532 1.00 92.12 89 PHE A C 1
ATOM 728 O O . PHE A 1 89 ? -11.117 -1.073 9.504 1.00 92.12 89 PHE A O 1
ATOM 735 N N . ALA A 1 90 ? -10.712 -2.023 7.507 1.00 91.44 90 ALA A N 1
ATOM 736 C CA . ALA A 1 90 ? -9.319 -1.597 7.426 1.00 91.44 90 ALA A CA 1
ATOM 737 C C . ALA A 1 90 ? -9.192 -0.074 7.557 1.00 91.44 90 ALA A C 1
ATOM 739 O O . ALA A 1 90 ? -8.321 0.414 8.270 1.00 91.44 90 ALA A O 1
ATOM 740 N N . GLU A 1 91 ? -10.077 0.692 6.914 1.00 90.94 91 GLU A N 1
ATOM 741 C CA . GLU A 1 91 ? -10.072 2.153 6.997 1.00 90.94 91 GLU A CA 1
ATOM 742 C C . GLU A 1 91 ? -10.315 2.683 8.418 1.00 90.94 91 GLU A C 1
ATOM 744 O O . GLU A 1 91 ? -9.606 3.598 8.860 1.00 90.94 91 GLU A O 1
ATOM 749 N N . LEU A 1 92 ? -11.261 2.092 9.154 1.00 92.88 92 LEU A N 1
ATOM 750 C CA . LEU A 1 92 ? -11.487 2.437 10.557 1.00 92.88 92 LEU A CA 1
ATOM 751 C C . LEU A 1 92 ? -10.236 2.140 11.394 1.00 92.88 92 LEU A C 1
ATOM 753 O O . LEU A 1 92 ? -9.738 3.021 12.094 1.00 92.88 92 LEU A O 1
ATOM 757 N N . LEU A 1 93 ? -9.688 0.929 11.276 1.00 94.50 93 LEU A N 1
ATOM 758 C CA . LEU A 1 93 ? -8.523 0.495 12.051 1.00 94.50 93 LEU A CA 1
ATOM 759 C C . LEU A 1 93 ? -7.270 1.318 11.745 1.00 94.50 93 LEU A C 1
ATOM 761 O O . LEU A 1 93 ? -6.508 1.634 12.653 1.00 94.50 93 LEU A O 1
ATOM 765 N N . ILE A 1 94 ? -7.057 1.691 10.483 1.00 93.44 94 ILE A N 1
ATOM 766 C CA . ILE A 1 94 ? -5.943 2.547 10.063 1.00 93.44 94 ILE A CA 1
ATOM 767 C C . ILE A 1 94 ? -6.090 3.947 10.654 1.00 93.44 94 ILE A C 1
ATOM 769 O O . ILE A 1 94 ? -5.110 4.503 11.143 1.00 93.44 94 ILE A O 1
ATOM 773 N N . THR A 1 95 ? -7.300 4.512 10.641 1.00 92.50 95 THR A N 1
ATOM 774 C CA . THR A 1 95 ? -7.573 5.814 11.268 1.00 92.50 95 THR A CA 1
ATOM 775 C C . THR A 1 95 ? -7.268 5.767 12.764 1.00 92.50 95 THR A C 1
ATOM 777 O O . THR A 1 95 ? -6.557 6.634 13.273 1.00 92.50 95 THR A O 1
ATOM 780 N N . GLN A 1 96 ? -7.729 4.717 13.451 1.00 91.81 96 GLN A N 1
ATOM 781 C CA . GLN A 1 96 ? -7.433 4.509 14.868 1.00 91.81 96 GLN A CA 1
ATOM 782 C C . GLN A 1 96 ? -5.927 4.343 15.105 1.00 91.81 96 GLN A C 1
ATOM 784 O O . GLN A 1 96 ? -5.362 5.034 15.947 1.00 91.81 96 GLN A O 1
ATOM 789 N N . MET A 1 97 ? -5.246 3.511 14.312 1.00 92.94 97 MET A N 1
ATOM 790 C CA . MET A 1 97 ? -3.799 3.299 14.400 1.00 92.94 97 MET A CA 1
ATOM 791 C C . MET A 1 97 ? -3.011 4.605 14.224 1.00 92.94 97 MET A C 1
ATOM 793 O O . MET A 1 97 ? -2.152 4.919 15.041 1.00 92.94 97 MET A O 1
ATOM 797 N N . LEU A 1 98 ? -3.325 5.408 13.204 1.00 91.38 98 LEU A N 1
ATOM 798 C CA . LEU A 1 98 ? -2.644 6.683 12.954 1.00 91.38 98 LEU A CA 1
ATOM 799 C C . LEU A 1 98 ? -2.863 7.700 14.078 1.00 91.38 98 LEU A C 1
ATOM 801 O O . LEU A 1 98 ? -1.971 8.503 14.337 1.00 91.38 98 LEU A O 1
ATOM 805 N N . SER A 1 99 ? -4.009 7.655 14.763 1.00 91.38 99 SER A N 1
ATOM 806 C CA . SER A 1 99 ? -4.255 8.515 15.928 1.00 91.38 99 SER A CA 1
ATOM 807 C C . SER A 1 99 ? -3.354 8.175 17.126 1.00 91.38 99 SER A C 1
ATOM 809 O O . SER A 1 99 ? -3.046 9.056 17.926 1.00 91.38 99 SER A O 1
ATOM 811 N N . LEU A 1 100 ? -2.881 6.925 17.218 1.00 90.50 100 LEU A N 1
ATOM 812 C CA . LEU A 1 100 ? -1.990 6.450 18.284 1.00 90.50 100 LEU A CA 1
ATOM 813 C C . LEU A 1 100 ? -0.515 6.759 17.999 1.00 90.50 100 LEU A C 1
ATOM 815 O O . LEU A 1 100 ? 0.243 7.065 18.921 1.00 90.50 100 LEU A O 1
ATOM 819 N N . VAL A 1 101 ? -0.096 6.690 16.731 1.00 87.88 101 VAL A N 1
ATOM 820 C CA . VAL A 1 101 ? 1.308 6.836 16.305 1.00 87.88 101 VAL A CA 1
ATOM 821 C C . VAL A 1 101 ? 1.740 8.309 16.344 1.00 87.88 101 VAL A C 1
ATOM 823 O O . VAL A 1 101 ? 1.837 9.000 15.333 1.00 87.88 101 VAL A O 1
ATOM 826 N N . SER A 1 102 ? 2.012 8.795 17.553 1.00 87.81 102 SER A N 1
ATOM 827 C CA . SER A 1 102 ? 2.651 10.087 17.824 1.00 87.81 102 SER A CA 1
ATOM 828 C C . SER A 1 102 ? 4.141 9.912 18.140 1.00 87.81 102 SER A C 1
ATOM 830 O O . SER A 1 102 ? 4.567 8.826 18.529 1.00 87.81 102 SER A O 1
ATOM 832 N N . ASN A 1 103 ? 4.939 10.985 18.070 1.00 86.50 103 ASN A N 1
ATOM 833 C CA . ASN A 1 103 ? 6.359 10.933 18.463 1.00 86.50 103 ASN A CA 1
ATOM 834 C C . ASN A 1 103 ? 6.538 10.389 19.890 1.00 86.50 103 ASN A C 1
ATOM 836 O O . ASN A 1 103 ? 7.379 9.529 20.126 1.00 86.50 103 ASN A O 1
ATOM 840 N N . LYS A 1 104 ? 5.670 10.808 20.820 1.00 88.50 104 LYS A N 1
ATOM 841 C CA . LYS A 1 104 ? 5.668 10.308 22.200 1.00 88.50 104 LYS A CA 1
ATOM 842 C C . LYS A 1 104 ? 5.399 8.803 22.265 1.00 88.50 104 LYS A C 1
ATOM 844 O O . LYS A 1 104 ? 6.022 8.108 23.065 1.00 88.50 104 LYS A O 1
ATOM 849 N N . PHE A 1 105 ? 4.468 8.303 21.448 1.00 87.81 105 PHE A N 1
ATOM 850 C CA . PHE A 1 105 ? 4.177 6.874 21.379 1.00 87.81 105 PHE A CA 1
ATOM 851 C C . PHE A 1 105 ? 5.389 6.095 20.865 1.00 87.81 105 PHE A C 1
ATOM 853 O O . PHE A 1 105 ? 5.767 5.117 21.500 1.00 87.81 105 PHE A O 1
ATOM 860 N N . ILE A 1 106 ? 6.023 6.567 19.786 1.00 86.81 106 ILE A N 1
ATOM 861 C CA . ILE A 1 106 ? 7.212 5.944 19.181 1.00 86.81 106 ILE A CA 1
ATOM 862 C C . ILE A 1 106 ? 8.374 5.886 20.184 1.00 86.81 106 ILE A C 1
ATOM 864 O O . ILE A 1 106 ? 9.040 4.863 20.297 1.00 86.81 106 ILE A O 1
ATOM 868 N N . GLU A 1 107 ? 8.596 6.960 20.944 1.00 87.81 107 GLU A N 1
ATOM 869 C CA . GLU A 1 107 ? 9.666 7.033 21.947 1.00 87.81 107 GLU A CA 1
ATOM 870 C C . GLU A 1 107 ? 9.408 6.142 23.171 1.00 87.81 107 GLU A C 1
ATOM 872 O O . GLU A 1 107 ? 10.352 5.639 23.775 1.00 87.81 107 GLU A O 1
ATOM 877 N N . SER A 1 108 ? 8.139 5.951 23.549 1.00 90.25 108 SER A N 1
ATOM 878 C CA . SER A 1 108 ? 7.770 5.250 24.789 1.00 90.25 108 SER A CA 1
ATOM 879 C C . SER A 1 108 ? 7.395 3.777 24.589 1.00 90.25 108 SER A C 1
ATOM 881 O O . SER A 1 108 ? 7.382 3.032 25.562 1.00 90.25 108 SER A O 1
ATOM 883 N N . ASN A 1 109 ? 7.068 3.358 23.362 1.00 90.56 109 ASN A N 1
ATOM 884 C CA . ASN A 1 109 ? 6.522 2.032 23.043 1.00 90.56 109 ASN A CA 1
ATOM 885 C C . ASN A 1 109 ? 7.296 1.418 21.866 1.00 90.56 109 ASN A C 1
ATOM 887 O O . ASN A 1 109 ? 6.778 1.261 20.757 1.00 90.56 109 ASN A O 1
ATOM 891 N N . PHE A 1 110 ? 8.581 1.140 22.099 1.00 88.62 110 PHE A N 1
ATOM 892 C CA . PHE A 1 110 ? 9.490 0.643 21.065 1.00 88.62 110 PHE A CA 1
ATOM 893 C C . PHE A 1 110 ? 9.031 -0.698 20.476 1.00 88.62 110 PHE A C 1
ATOM 895 O O . PHE A 1 110 ? 9.124 -0.881 19.266 1.00 88.62 110 PHE A O 1
ATOM 902 N N . ASP A 1 111 ? 8.498 -1.599 21.304 1.00 92.12 111 ASP A N 1
ATOM 903 C CA . ASP A 1 111 ? 8.041 -2.921 20.865 1.00 92.12 111 ASP A CA 1
ATOM 904 C C . ASP A 1 111 ? 6.833 -2.806 19.926 1.00 92.12 111 ASP A C 1
ATOM 906 O O . ASP A 1 111 ? 6.834 -3.372 18.838 1.00 92.12 111 ASP A O 1
ATOM 910 N N . GLU A 1 112 ? 5.831 -1.994 20.276 1.00 93.62 112 GLU A N 1
ATOM 911 C CA . GLU A 1 112 ? 4.691 -1.705 19.399 1.00 93.62 112 GLU A CA 1
ATOM 912 C C . GLU A 1 112 ? 5.125 -1.032 18.091 1.00 93.62 112 GLU A C 1
ATOM 914 O O . GLU A 1 112 ? 4.606 -1.342 17.017 1.00 93.62 112 GLU A O 1
ATOM 919 N N . TRP A 1 113 ? 6.093 -0.116 18.151 1.00 91.75 113 TRP A N 1
ATOM 920 C CA . TRP A 1 113 ? 6.646 0.500 16.948 1.00 91.75 113 TRP A CA 1
ATOM 921 C C . TRP A 1 113 ? 7.398 -0.506 16.068 1.00 91.75 113 TRP A C 1
ATOM 923 O O . TRP A 1 113 ? 7.267 -0.475 14.838 1.00 91.75 113 TRP A O 1
ATOM 933 N N . TYR A 1 114 ? 8.163 -1.413 16.678 1.00 91.31 114 TYR A N 1
ATOM 934 C CA . TYR A 1 114 ? 8.841 -2.500 15.982 1.00 91.31 114 TYR A CA 1
ATOM 935 C C . TYR A 1 114 ? 7.828 -3.417 15.299 1.00 91.31 114 TYR A C 1
ATOM 937 O O . TYR A 1 114 ? 7.931 -3.641 14.092 1.00 91.31 114 TYR A O 1
ATOM 945 N N . ASP A 1 115 ? 6.795 -3.843 16.027 1.00 93.69 115 ASP A N 1
ATOM 946 C CA . ASP A 1 115 ? 5.717 -4.667 15.490 1.00 93.69 115 ASP A CA 1
ATOM 947 C C . ASP A 1 115 ? 5.062 -3.991 14.288 1.00 93.69 115 ASP A C 1
ATOM 949 O O . ASP A 1 115 ? 4.861 -4.596 13.237 1.00 93.69 115 ASP A O 1
ATOM 953 N N . LEU A 1 116 ? 4.774 -2.696 14.400 1.00 91.25 116 LEU A N 1
ATOM 954 C CA . LEU A 1 116 ? 4.147 -1.950 13.323 1.00 91.25 116 LEU A CA 1
ATOM 955 C C . LEU A 1 116 ? 5.052 -1.837 12.088 1.00 91.25 116 LEU A C 1
ATOM 957 O O . LEU A 1 116 ? 4.574 -1.983 10.969 1.00 91.25 116 LEU A O 1
ATOM 961 N N . SER A 1 117 ? 6.348 -1.584 12.266 1.00 88.88 117 SER A N 1
ATOM 962 C CA . SER A 1 117 ? 7.286 -1.349 11.158 1.00 88.88 117 SER A CA 1
ATOM 963 C C . SER A 1 117 ? 7.842 -2.629 10.516 1.00 88.88 117 SER A C 1
ATOM 965 O O . SER A 1 117 ? 8.172 -2.601 9.327 1.00 88.88 117 SER A O 1
ATOM 967 N N . HIS A 1 118 ? 7.917 -3.738 11.258 1.00 90.25 118 HIS A N 1
ATOM 968 C CA . HIS A 1 118 ? 8.542 -4.995 10.823 1.00 90.25 118 HIS A CA 1
ATOM 969 C C . HIS A 1 118 ? 7.546 -6.161 10.784 1.00 90.25 118 HIS A C 1
ATOM 971 O O . HIS A 1 118 ? 7.409 -6.816 9.750 1.00 90.25 118 HIS A O 1
ATOM 977 N N . GLU A 1 119 ? 6.800 -6.391 11.866 1.00 93.88 119 GLU A N 1
ATOM 978 C CA . GLU A 1 119 ? 5.909 -7.555 11.981 1.00 93.88 119 GLU A CA 1
ATOM 979 C C . GLU A 1 119 ? 4.617 -7.403 11.171 1.00 93.88 119 GLU A C 1
ATOM 981 O O . GLU A 1 119 ? 4.130 -8.380 10.605 1.00 93.88 119 GLU A O 1
ATOM 986 N N . LEU A 1 120 ? 4.051 -6.195 11.055 1.00 94.38 120 LEU A N 1
ATOM 987 C CA . LEU A 1 120 ? 2.853 -5.980 10.238 1.00 94.38 120 LEU A CA 1
ATOM 988 C C . LEU A 1 120 ? 3.100 -6.374 8.768 1.00 94.38 120 LEU A C 1
ATOM 990 O O . LEU A 1 120 ? 2.304 -7.155 8.244 1.00 94.38 120 LEU A O 1
ATOM 994 N N . PRO A 1 121 ? 4.178 -5.917 8.095 1.00 92.62 121 PRO A N 1
ATOM 995 C CA . PRO A 1 121 ? 4.541 -6.420 6.773 1.00 92.62 121 PRO A CA 1
ATOM 996 C C . PRO A 1 121 ? 4.668 -7.947 6.693 1.00 92.62 121 PRO A C 1
ATOM 998 O O . PRO A 1 121 ? 4.166 -8.535 5.738 1.00 92.62 121 PRO A O 1
ATOM 1001 N N . MET A 1 122 ? 5.290 -8.594 7.687 1.00 92.75 122 MET A N 1
ATOM 1002 C CA . MET A 1 122 ? 5.425 -10.058 7.733 1.00 92.75 122 MET A CA 1
ATOM 1003 C C . MET A 1 122 ? 4.057 -10.748 7.805 1.00 92.75 122 MET A C 1
ATOM 1005 O O . MET A 1 122 ? 3.755 -11.613 6.991 1.00 92.75 122 MET A O 1
ATOM 1009 N N . LYS A 1 123 ? 3.173 -10.320 8.709 1.00 94.31 123 LYS A N 1
ATOM 1010 C CA . LYS A 1 123 ? 1.834 -10.918 8.842 1.00 94.31 123 LYS A CA 1
ATOM 1011 C C . LYS A 1 123 ? 0.935 -10.648 7.640 1.00 94.31 123 LYS A C 1
ATOM 1013 O O . LYS A 1 123 ? 0.157 -11.501 7.226 1.00 94.31 123 LYS A O 1
ATOM 1018 N N . LEU A 1 124 ? 1.043 -9.466 7.040 1.00 93.00 124 LEU A N 1
ATOM 1019 C CA . LEU A 1 124 ? 0.342 -9.173 5.794 1.00 93.00 124 LEU A CA 1
ATOM 1020 C C . LEU A 1 124 ? 0.840 -10.072 4.651 1.00 93.00 124 LEU A C 1
ATOM 1022 O O . LEU A 1 124 ? 0.027 -10.477 3.825 1.00 93.00 124 LEU A O 1
ATOM 1026 N N . GLU A 1 125 ? 2.130 -10.431 4.618 1.00 92.44 125 GLU A N 1
ATOM 1027 C CA . GLU A 1 125 ? 2.690 -11.369 3.633 1.00 92.44 125 GLU A CA 1
ATOM 1028 C C . GLU A 1 125 ? 2.081 -12.766 3.767 1.00 92.44 125 GLU A C 1
ATOM 1030 O O . GLU A 1 125 ? 1.788 -13.405 2.757 1.00 92.44 125 GLU A O 1
ATOM 1035 N N . GLU A 1 126 ? 1.847 -13.234 4.995 1.00 91.31 126 GLU A N 1
ATOM 1036 C CA . GLU A 1 126 ? 1.213 -14.533 5.255 1.00 91.31 126 GLU A CA 1
ATOM 1037 C C . GLU A 1 126 ? -0.185 -14.633 4.626 1.00 91.31 126 GLU A C 1
ATOM 1039 O O . GLU A 1 126 ? -0.609 -15.716 4.218 1.00 91.31 126 GLU A O 1
ATOM 1044 N N . ASN A 1 127 ? -0.878 -13.498 4.483 1.00 88.31 127 ASN A N 1
ATOM 1045 C CA . ASN A 1 127 ? -2.190 -13.416 3.845 1.00 88.31 127 ASN A CA 1
ATOM 1046 C C . ASN A 1 127 ? -2.132 -13.325 2.310 1.00 88.31 127 ASN A C 1
ATOM 1048 O O . ASN A 1 127 ? -3.176 -13.447 1.662 1.00 88.31 127 ASN A O 1
ATOM 1052 N N . ILE A 1 128 ? -0.949 -13.118 1.722 1.00 88.69 128 ILE A N 1
ATOM 1053 C CA . ILE A 1 128 ? -0.771 -13.062 0.271 1.00 88.69 128 ILE A CA 1
ATOM 1054 C C . ILE A 1 128 ? -0.733 -14.482 -0.297 1.00 88.69 128 ILE A C 1
ATOM 1056 O O . ILE A 1 128 ? 0.076 -15.330 0.101 1.00 88.69 128 ILE A O 1
ATOM 1060 N N . ILE A 1 129 ? -1.620 -14.730 -1.260 1.00 84.62 129 ILE A N 1
ATOM 1061 C CA . ILE A 1 129 ? -1.738 -16.019 -1.944 1.00 84.62 129 ILE A CA 1
ATOM 1062 C C . ILE A 1 129 ? -0.463 -16.259 -2.777 1.00 84.62 129 ILE A C 1
ATOM 1064 O O . ILE A 1 129 ? 0.243 -15.317 -3.134 1.00 84.62 129 ILE A O 1
ATOM 1068 N N . GLY A 1 130 ? -0.108 -17.521 -3.033 1.00 79.12 130 GLY A N 1
ATOM 1069 C CA . GLY A 1 130 ? 1.125 -17.874 -3.743 1.00 79.12 130 GLY A CA 1
ATOM 1070 C C . GLY A 1 130 ? 1.279 -17.168 -5.097 1.00 79.12 130 GLY A C 1
ATOM 1071 O O . GLY A 1 130 ? 0.299 -16.887 -5.777 1.00 79.12 130 GLY A O 1
ATOM 1072 N N . GLU A 1 131 ? 2.526 -16.930 -5.506 1.00 70.75 131 GLU A N 1
ATOM 1073 C CA . GLU A 1 131 ? 2.885 -16.153 -6.708 1.00 70.75 131 GLU A CA 1
ATOM 1074 C C . GLU A 1 131 ? 2.298 -16.719 -8.015 1.00 70.75 131 GLU A C 1
ATOM 1076 O O . GLU A 1 131 ? 2.131 -16.003 -8.994 1.00 70.75 131 GLU A O 1
ATOM 1081 N N . HIS A 1 132 ? 1.944 -18.002 -8.047 1.00 73.38 132 HIS A N 1
ATOM 1082 C CA . HIS A 1 132 ? 1.342 -18.641 -9.221 1.00 73.38 132 HIS A CA 1
ATOM 1083 C C . HIS A 1 132 ? -0.193 -18.651 -9.201 1.00 73.38 132 HIS A C 1
ATOM 1085 O O . HIS A 1 132 ? -0.811 -19.186 -10.121 1.00 73.38 132 HIS A O 1
ATOM 1091 N N . ASP A 1 133 ? -0.819 -18.091 -8.165 1.00 81.38 133 ASP A N 1
ATOM 1092 C CA . ASP A 1 133 ? -2.272 -18.038 -8.052 1.00 81.38 133 ASP A CA 1
ATOM 1093 C C . ASP A 1 133 ? -2.840 -16.861 -8.863 1.00 81.38 133 ASP A C 1
ATOM 1095 O O . ASP A 1 133 ? -2.347 -15.735 -8.742 1.00 81.38 133 ASP A O 1
ATOM 1099 N N . PRO A 1 134 ? -3.907 -17.064 -9.656 1.00 75.69 134 PRO A N 1
ATOM 1100 C CA . PRO A 1 134 ? -4.541 -15.984 -10.415 1.00 75.69 134 PRO A CA 1
ATOM 1101 C C . PRO A 1 134 ? -5.083 -14.839 -9.539 1.00 75.69 134 PRO A C 1
ATOM 1103 O O . PRO A 1 134 ? -5.295 -13.738 -10.047 1.00 75.69 134 PRO A O 1
ATOM 1106 N N . ASN A 1 135 ? -5.287 -15.072 -8.240 1.00 80.94 135 ASN A N 1
ATOM 1107 C CA . ASN A 1 135 ? -5.769 -14.091 -7.267 1.00 80.94 135 ASN A CA 1
ATOM 1108 C C . ASN A 1 135 ? -4.634 -13.429 -6.462 1.00 80.94 135 ASN A C 1
ATOM 1110 O O . ASN A 1 135 ? -4.905 -12.671 -5.524 1.00 80.94 135 ASN A O 1
ATOM 1114 N N . VAL A 1 136 ? -3.361 -13.674 -6.811 1.00 84.38 136 VAL A N 1
ATOM 1115 C CA . VAL A 1 136 ? -2.211 -12.997 -6.182 1.00 84.38 136 VAL A CA 1
ATOM 1116 C C . VAL A 1 136 ? -2.387 -11.477 -6.209 1.00 84.38 136 VAL A C 1
ATOM 1118 O O . VAL A 1 136 ? -2.105 -10.809 -5.217 1.00 84.38 136 VAL A O 1
ATOM 1121 N N . PHE A 1 137 ? -2.962 -10.949 -7.294 1.00 84.06 137 PHE A N 1
ATOM 1122 C CA . PHE A 1 137 ? -3.257 -9.533 -7.466 1.00 84.06 137 PHE A CA 1
ATOM 1123 C C . PHE A 1 137 ? -4.127 -8.954 -6.349 1.00 84.06 137 PHE A C 1
ATOM 1125 O O . PHE A 1 137 ? -3.731 -7.975 -5.725 1.00 84.06 137 PHE A O 1
ATOM 1132 N N . ASP A 1 138 ? -5.281 -9.562 -6.069 1.00 84.19 138 ASP A N 1
ATOM 1133 C CA . ASP A 1 138 ? -6.242 -9.023 -5.103 1.00 84.19 138 ASP A CA 1
ATOM 1134 C C . ASP A 1 138 ? -5.675 -9.065 -3.677 1.00 84.19 138 ASP A C 1
ATOM 1136 O O . ASP A 1 138 ? -5.802 -8.104 -2.913 1.00 84.19 138 ASP A O 1
ATOM 1140 N N . SER A 1 139 ? -4.971 -10.149 -3.333 1.00 87.00 139 SER A N 1
ATOM 1141 C CA . SER A 1 139 ? -4.325 -10.285 -2.022 1.00 87.00 139 SER A CA 1
ATOM 1142 C C . SER A 1 139 ? -3.150 -9.311 -1.836 1.00 87.00 139 SER A C 1
ATOM 1144 O O . SER A 1 139 ? -3.044 -8.659 -0.794 1.00 87.00 139 SER A O 1
ATOM 1146 N N . ALA A 1 140 ? -2.319 -9.125 -2.867 1.00 89.00 140 ALA A N 1
ATOM 1147 C CA . ALA A 1 140 ? -1.249 -8.133 -2.878 1.00 89.00 140 ALA A CA 1
ATOM 1148 C C . ALA A 1 140 ? -1.799 -6.701 -2.812 1.00 89.00 140 ALA A C 1
ATOM 1150 O O . ALA A 1 140 ? -1.273 -5.872 -2.069 1.00 89.00 140 ALA A O 1
ATOM 1151 N N . LEU A 1 141 ? -2.876 -6.412 -3.546 1.00 85.69 141 LEU A N 1
ATOM 1152 C CA . LEU A 1 141 ? -3.529 -5.106 -3.559 1.00 85.69 141 LEU A CA 1
ATOM 1153 C C . LEU A 1 141 ? -4.079 -4.746 -2.177 1.00 85.69 141 LEU A C 1
ATOM 1155 O O . LEU A 1 141 ? -3.932 -3.603 -1.743 1.00 85.69 141 LEU A O 1
ATOM 1159 N N . HIS A 1 142 ? -4.662 -5.713 -1.468 1.00 86.44 142 HIS A N 1
ATOM 1160 C CA . HIS A 1 142 ? -5.144 -5.513 -0.105 1.00 86.44 142 HIS A CA 1
ATOM 1161 C C . HIS A 1 142 ? -4.005 -5.170 0.869 1.00 86.44 142 HIS A C 1
ATOM 1163 O O . HIS A 1 142 ? -4.080 -4.161 1.575 1.00 86.44 142 HIS A O 1
ATOM 1169 N N . ALA A 1 143 ? -2.916 -5.947 0.864 1.00 90.25 143 ALA A N 1
ATOM 1170 C CA . ALA A 1 143 ? -1.745 -5.659 1.696 1.00 90.25 143 ALA A CA 1
ATOM 1171 C C . ALA A 1 143 ? -1.134 -4.288 1.355 1.00 90.25 143 ALA A C 1
ATOM 1173 O O . ALA A 1 143 ? -0.840 -3.481 2.242 1.00 90.25 143 ALA A O 1
ATOM 1174 N N . ALA A 1 144 ? -1.009 -3.983 0.062 1.00 88.06 144 ALA A N 1
ATOM 1175 C CA . ALA A 1 144 ? -0.495 -2.705 -0.404 1.00 88.06 144 ALA A CA 1
ATOM 1176 C C . ALA A 1 144 ? -1.391 -1.526 -0.013 1.00 88.06 144 ALA A C 1
ATOM 1178 O O . ALA A 1 144 ? -0.883 -0.452 0.306 1.00 88.06 144 ALA A O 1
ATOM 1179 N N . TYR A 1 145 ? -2.711 -1.709 0.009 1.00 86.50 145 TYR A N 1
ATOM 1180 C CA . TYR A 1 145 ? -3.647 -0.683 0.455 1.00 86.50 145 TYR A CA 1
ATOM 1181 C C . TYR A 1 145 ? -3.398 -0.293 1.914 1.00 86.50 145 TYR A C 1
ATOM 1183 O O . TYR A 1 145 ? -3.246 0.895 2.211 1.00 86.50 145 TYR A O 1
ATOM 1191 N N . ILE A 1 146 ? -3.286 -1.280 2.806 1.00 89.56 146 ILE A N 1
ATOM 1192 C CA . ILE A 1 146 ? -3.043 -1.048 4.237 1.00 89.56 146 ILE A CA 1
ATOM 1193 C C . ILE A 1 146 ? -1.728 -0.286 4.434 1.00 89.56 146 ILE A C 1
ATOM 1195 O O . ILE A 1 146 ? -1.704 0.788 5.040 1.00 89.56 146 ILE A O 1
ATOM 1199 N N . LEU A 1 147 ? -0.642 -0.797 3.853 1.00 89.06 147 LEU A N 1
ATOM 1200 C CA . LEU A 1 147 ? 0.684 -0.192 3.966 1.00 89.06 147 LEU A CA 1
ATOM 1201 C C . LEU A 1 147 ? 0.742 1.213 3.336 1.00 89.06 147 LEU A C 1
ATOM 1203 O O . LEU A 1 147 ? 1.365 2.115 3.890 1.00 89.06 147 LEU A O 1
ATOM 1207 N N . TYR A 1 148 ? 0.055 1.451 2.213 1.00 85.50 148 TYR A N 1
ATOM 1208 C CA . TYR A 1 148 ? -0.001 2.771 1.575 1.00 85.50 148 TYR A CA 1
ATOM 1209 C C . TYR A 1 148 ? -0.723 3.816 2.432 1.00 85.50 148 TYR A C 1
ATOM 1211 O O . TYR A 1 148 ? -0.300 4.976 2.525 1.00 85.50 148 TYR A O 1
ATOM 1219 N N . ARG A 1 149 ? -1.826 3.428 3.074 1.00 84.38 149 ARG A N 1
ATOM 1220 C CA . ARG A 1 149 ? -2.544 4.326 3.983 1.00 84.38 149 ARG A CA 1
ATOM 1221 C C . ARG A 1 149 ? -1.720 4.628 5.239 1.00 84.38 149 ARG A C 1
ATOM 1223 O O . ARG A 1 149 ? -1.853 5.715 5.792 1.00 84.38 149 ARG A O 1
ATOM 1230 N N . LEU A 1 150 ? -0.810 3.729 5.606 1.00 86.06 150 LEU A N 1
ATOM 1231 C CA . LEU A 1 150 ? 0.164 3.886 6.683 1.00 86.06 150 LEU A CA 1
ATOM 1232 C C . LEU A 1 150 ? 1.555 4.356 6.203 1.00 86.06 150 LEU A C 1
ATOM 1234 O O . LEU A 1 150 ? 2.531 4.214 6.928 1.00 86.06 150 LEU A O 1
ATOM 1238 N N . ARG A 1 151 ? 1.678 4.963 5.013 1.00 81.00 151 ARG A N 1
ATOM 1239 C CA . ARG A 1 151 ? 2.967 5.356 4.388 1.00 81.00 151 ARG A CA 1
ATOM 1240 C C . ARG A 1 151 ? 3.892 6.267 5.211 1.00 81.00 151 ARG A C 1
ATOM 1242 O O . ARG A 1 151 ? 5.026 6.491 4.803 1.00 81.00 151 ARG A O 1
ATOM 1249 N N . VAL A 1 152 ? 3.404 6.846 6.308 1.00 80.50 152 VAL A N 1
ATOM 1250 C CA . VAL A 1 152 ? 4.230 7.614 7.260 1.00 80.50 152 VAL A CA 1
ATOM 1251 C C . VAL A 1 152 ? 5.176 6.711 8.058 1.00 80.50 152 VAL A C 1
ATOM 1253 O O . VAL A 1 152 ? 6.132 7.196 8.655 1.00 80.50 152 VAL A O 1
ATOM 1256 N N . ILE A 1 153 ? 4.918 5.404 8.053 1.00 82.81 153 ILE A N 1
ATOM 1257 C CA . ILE A 1 153 ? 5.680 4.389 8.765 1.00 82.81 153 ILE A CA 1
ATOM 1258 C C . ILE A 1 153 ? 6.773 3.843 7.835 1.00 82.81 153 ILE A C 1
ATOM 1260 O O . ILE A 1 153 ? 6.479 3.455 6.700 1.00 82.81 153 ILE A O 1
ATOM 1264 N N . PRO A 1 154 ? 8.037 3.788 8.287 1.00 82.25 154 PRO A N 1
ATOM 1265 C CA . PRO A 1 154 ? 9.144 3.251 7.510 1.00 82.25 154 PRO A CA 1
ATOM 1266 C C . PRO A 1 154 ? 9.128 1.716 7.550 1.00 82.25 154 PRO A C 1
ATOM 1268 O O . PRO A 1 154 ? 9.904 1.093 8.269 1.00 82.25 154 PRO A O 1
ATOM 1271 N N . PHE A 1 155 ? 8.215 1.103 6.798 1.00 85.81 155 PHE A N 1
ATOM 1272 C CA . PHE A 1 155 ? 8.073 -0.353 6.767 1.00 85.81 155 PHE A CA 1
ATOM 1273 C C . PHE A 1 155 ? 9.307 -1.062 6.201 1.00 85.81 155 PHE A C 1
ATOM 1275 O O . PHE A 1 155 ? 9.847 -0.669 5.162 1.00 85.81 155 PHE A O 1
ATOM 1282 N N . VAL A 1 156 ? 9.679 -2.179 6.826 1.00 82.69 156 VAL A N 1
ATOM 1283 C CA . VAL A 1 156 ? 10.654 -3.129 6.284 1.00 82.69 156 VAL A CA 1
ATOM 1284 C C . VAL A 1 156 ? 9.898 -4.279 5.638 1.00 82.69 156 VAL A C 1
ATOM 1286 O O . VAL A 1 156 ? 9.319 -5.125 6.310 1.00 82.69 156 VAL A O 1
ATOM 1289 N N . LEU A 1 157 ? 9.878 -4.296 4.306 1.00 86.06 157 LEU A N 1
ATOM 1290 C CA . LEU A 1 157 ? 9.138 -5.312 3.568 1.00 86.06 157 LEU A CA 1
ATOM 1291 C C . LEU A 1 157 ? 9.902 -6.632 3.454 1.00 86.06 157 LEU A C 1
ATOM 1293 O O . LEU A 1 157 ? 11.072 -6.616 3.046 1.00 86.06 157 LEU A O 1
ATOM 1297 N N . PRO A 1 158 ? 9.235 -7.772 3.690 1.00 88.88 158 PRO A N 1
ATOM 1298 C CA . PRO A 1 158 ? 9.840 -9.068 3.467 1.00 88.88 158 PRO A CA 1
ATOM 1299 C C . PRO A 1 158 ? 10.027 -9.338 1.966 1.00 88.88 158 PRO A C 1
ATOM 1301 O O . PRO A 1 158 ? 9.401 -8.722 1.089 1.00 88.88 158 PRO A O 1
ATOM 1304 N N . LYS A 1 159 ? 10.944 -10.260 1.649 1.00 85.00 159 LYS A N 1
ATOM 1305 C CA . LYS A 1 159 ? 11.339 -10.540 0.261 1.00 85.00 159 LYS A CA 1
ATOM 1306 C C . LYS A 1 159 ? 10.173 -11.087 -0.564 1.00 85.00 159 LYS A C 1
ATOM 1308 O O . LYS A 1 159 ? 9.993 -10.631 -1.688 1.00 85.00 159 LYS A O 1
ATOM 1313 N N . ARG A 1 160 ? 9.390 -12.024 -0.023 1.00 88.25 160 ARG A N 1
ATOM 1314 C CA . ARG A 1 160 ? 8.298 -12.671 -0.759 1.00 88.25 160 ARG A CA 1
ATOM 1315 C C . ARG A 1 160 ? 7.140 -11.696 -1.017 1.00 88.25 160 ARG A C 1
ATOM 1317 O O . ARG A 1 160 ? 6.573 -11.741 -2.099 1.00 88.25 160 ARG A O 1
ATOM 1324 N N . MET A 1 161 ? 6.856 -10.742 -0.128 1.00 88.81 161 MET A N 1
ATOM 1325 C CA . MET A 1 161 ? 5.874 -9.684 -0.383 1.00 88.81 161 MET A CA 1
ATOM 1326 C C . MET A 1 161 ? 6.333 -8.799 -1.541 1.00 88.81 161 MET A C 1
ATOM 1328 O O . MET A 1 161 ? 5.525 -8.454 -2.398 1.00 88.81 161 MET A O 1
ATOM 1332 N N . SER A 1 162 ? 7.631 -8.477 -1.609 1.00 83.81 162 SER A N 1
ATOM 1333 C CA . SER A 1 162 ? 8.178 -7.745 -2.760 1.00 83.81 162 SER A CA 1
ATOM 1334 C C . SER A 1 162 ? 7.956 -8.530 -4.062 1.00 83.81 162 SER A C 1
ATOM 1336 O O . SER A 1 162 ? 7.445 -7.960 -5.020 1.00 83.81 162 SER A O 1
ATOM 1338 N N . THR A 1 163 ? 8.236 -9.839 -4.082 1.00 83.94 163 THR A N 1
ATOM 1339 C CA . THR A 1 163 ? 7.990 -10.699 -5.256 1.00 83.94 163 THR A CA 1
ATOM 1340 C C . THR A 1 163 ? 6.506 -10.801 -5.619 1.00 83.94 163 THR A C 1
ATOM 1342 O O . THR A 1 163 ? 6.133 -10.754 -6.792 1.00 83.94 163 THR A O 1
ATOM 1345 N N . ALA A 1 164 ? 5.621 -10.901 -4.628 1.00 86.00 164 ALA A N 1
ATOM 1346 C CA . ALA A 1 164 ? 4.188 -10.942 -4.875 1.00 86.00 164 ALA A CA 1
ATOM 1347 C C . ALA A 1 164 ? 3.667 -9.611 -5.432 1.00 86.00 164 ALA A C 1
ATOM 1349 O O . ALA A 1 164 ? 2.818 -9.609 -6.320 1.00 86.00 164 ALA A O 1
ATOM 1350 N N . PHE A 1 165 ? 4.204 -8.480 -4.967 1.00 85.56 165 PHE A N 1
ATOM 1351 C CA . PHE A 1 165 ? 3.888 -7.164 -5.519 1.00 85.56 165 PHE A CA 1
ATOM 1352 C C . PHE A 1 165 ? 4.369 -7.026 -6.967 1.00 85.56 165 PHE A C 1
ATOM 1354 O O . PHE A 1 165 ? 3.630 -6.494 -7.793 1.00 85.56 165 PHE A O 1
ATOM 1361 N N . GLU A 1 166 ? 5.553 -7.553 -7.295 1.00 79.50 166 GLU A N 1
ATOM 1362 C CA . GLU A 1 166 ? 6.037 -7.650 -8.681 1.00 79.50 166 GLU A CA 1
ATOM 1363 C C . GLU A 1 166 ? 5.066 -8.449 -9.546 1.00 79.50 166 GLU A C 1
ATOM 1365 O O . GLU A 1 166 ? 4.583 -7.968 -10.568 1.00 79.50 166 GLU A O 1
ATOM 1370 N N . THR A 1 167 ? 4.719 -9.650 -9.094 1.00 80.69 167 THR A N 1
ATOM 1371 C CA . THR A 1 167 ? 3.811 -10.548 -9.811 1.00 80.69 167 THR A CA 1
ATOM 1372 C C . THR A 1 167 ? 2.440 -9.907 -10.028 1.00 80.69 167 THR A C 1
ATOM 1374 O O . THR A 1 167 ? 1.909 -9.923 -11.139 1.00 80.69 167 THR A O 1
ATOM 1377 N N . ALA A 1 168 ? 1.881 -9.288 -8.984 1.00 79.94 168 ALA A N 1
ATOM 1378 C CA . ALA A 1 168 ? 0.599 -8.600 -9.038 1.00 79.94 168 ALA A CA 1
ATOM 1379 C C . ALA A 1 168 ? 0.601 -7.492 -10.098 1.00 79.94 168 ALA A C 1
ATOM 1381 O O . ALA A 1 168 ? -0.301 -7.443 -10.935 1.00 79.94 168 ALA A O 1
ATOM 1382 N N . VAL A 1 169 ? 1.639 -6.653 -10.121 1.00 75.25 169 VAL A N 1
ATOM 1383 C CA . VAL A 1 169 ? 1.789 -5.568 -11.100 1.00 75.25 169 VAL A CA 1
ATOM 1384 C C . VAL A 1 169 ? 1.794 -6.081 -12.545 1.00 75.25 169 VAL A C 1
ATOM 1386 O O . VAL A 1 169 ? 1.247 -5.420 -13.423 1.00 75.25 169 VAL A O 1
ATOM 1389 N N . HIS A 1 170 ? 2.349 -7.264 -12.804 1.00 72.62 170 HIS A N 1
ATOM 1390 C CA . HIS A 1 170 ? 2.428 -7.823 -14.160 1.00 72.62 170 HIS A CA 1
ATOM 1391 C C . HIS A 1 170 ? 1.201 -8.646 -14.582 1.00 72.62 170 HIS A C 1
ATOM 1393 O O . HIS A 1 170 ? 1.083 -9.016 -15.751 1.00 72.62 170 HIS A O 1
ATOM 1399 N N . SER A 1 171 ? 0.280 -8.934 -13.659 1.00 70.31 171 SER A N 1
ATOM 1400 C CA . SER A 1 171 ? -0.822 -9.882 -13.878 1.00 70.31 171 SER A CA 1
ATOM 1401 C C . SER A 1 171 ? -2.047 -9.329 -14.634 1.00 70.31 171 SER A C 1
ATOM 1403 O O . SER A 1 171 ? -2.804 -10.121 -15.196 1.00 70.31 171 SER A O 1
ATOM 1405 N N . ARG A 1 172 ? -2.272 -8.003 -14.698 1.00 62.78 172 ARG A N 1
ATOM 1406 C CA . ARG A 1 172 ? -3.442 -7.393 -15.382 1.00 62.78 172 ARG A CA 1
ATOM 1407 C C . ARG A 1 172 ? -3.120 -6.059 -16.066 1.00 62.78 172 ARG A C 1
ATOM 1409 O O . ARG A 1 172 ? -2.152 -5.399 -15.711 1.00 62.78 172 ARG A O 1
ATOM 1416 N N . GLU A 1 173 ? -3.941 -5.659 -17.046 1.00 54.31 173 GLU A N 1
ATOM 1417 C CA . GLU A 1 173 ? -3.984 -4.268 -17.531 1.00 54.31 173 GLU A CA 1
ATOM 1418 C C . GLU A 1 173 ? -4.576 -3.384 -16.434 1.00 54.31 173 GLU A C 1
ATOM 1420 O O . GLU A 1 173 ? -5.637 -3.680 -15.887 1.00 54.31 173 GLU A O 1
ATOM 1425 N N . ILE A 1 174 ? -3.842 -2.343 -16.054 1.00 52.72 174 ILE A N 1
ATOM 1426 C CA . ILE A 1 174 ? -4.061 -1.638 -14.795 1.00 52.72 174 ILE A CA 1
ATOM 1427 C C . ILE A 1 174 ? -4.948 -0.414 -15.028 1.00 52.72 174 ILE A C 1
ATOM 1429 O O . ILE A 1 174 ? -4.500 0.582 -15.595 1.00 52.72 174 ILE A O 1
ATOM 1433 N N . GLU A 1 175 ? -6.170 -0.445 -14.501 1.00 48.78 175 GLU A N 1
ATOM 1434 C CA . GLU A 1 175 ? -6.891 0.771 -14.114 1.00 48.78 175 GLU A CA 1
ATOM 1435 C C . GLU A 1 175 ? -6.426 1.169 -12.713 1.00 48.78 175 GLU A C 1
ATOM 1437 O O . GLU A 1 175 ? -6.486 0.346 -11.809 1.00 48.78 175 GLU A O 1
ATOM 1442 N N . ILE A 1 176 ? -5.915 2.394 -12.544 1.00 50.56 176 ILE A N 1
ATOM 1443 C CA . ILE A 1 176 ? -5.130 2.838 -11.376 1.00 50.56 176 ILE A CA 1
ATOM 1444 C C . ILE A 1 176 ? -6.011 2.978 -10.109 1.00 50.56 176 ILE A C 1
ATOM 1446 O O . ILE A 1 176 ? -6.680 4.000 -9.944 1.00 50.56 176 ILE A O 1
ATOM 1450 N N . PRO A 1 177 ? -5.967 2.041 -9.147 1.00 55.03 177 PRO A N 1
ATOM 1451 C CA . PRO A 1 177 ? -6.543 2.160 -7.813 1.00 55.03 177 PRO A CA 1
ATOM 1452 C C . PRO A 1 177 ? -5.544 2.814 -6.837 1.00 55.03 177 PRO A C 1
ATOM 1454 O O . PRO A 1 177 ? -4.332 2.863 -7.061 1.00 55.03 177 PRO A O 1
ATOM 1457 N N . GLN A 1 178 ? -6.041 3.261 -5.683 1.00 56.56 178 GLN A N 1
ATOM 1458 C CA . GLN A 1 178 ? -5.277 4.026 -4.683 1.00 56.56 178 GLN A CA 1
ATOM 1459 C C . GLN A 1 178 ? -4.049 3.294 -4.094 1.00 56.56 178 GLN A C 1
ATOM 1461 O O . GLN A 1 178 ? -3.128 3.950 -3.617 1.00 56.56 178 GLN A O 1
ATOM 1466 N N . ALA A 1 179 ? -4.011 1.957 -4.133 1.00 60.22 179 ALA A N 1
ATOM 1467 C CA . ALA A 1 179 ? -2.954 1.128 -3.538 1.00 60.22 179 ALA A CA 1
ATOM 1468 C C . ALA A 1 179 ? -1.792 0.772 -4.492 1.00 60.22 179 ALA A C 1
ATOM 1470 O O . ALA A 1 179 ? -0.744 0.295 -4.054 1.00 60.22 179 ALA A O 1
ATOM 1471 N N . PHE A 1 180 ? -1.932 1.048 -5.791 1.00 69.25 180 PHE A N 1
ATOM 1472 C CA . PHE A 1 180 ? -0.892 0.754 -6.783 1.00 69.25 180 PHE A CA 1
ATOM 1473 C C . PHE A 1 180 ? 0.441 1.485 -6.610 1.00 69.25 180 PHE A C 1
ATOM 1475 O O . PHE A 1 180 ? 1.466 0.875 -6.917 1.00 69.25 180 PHE A O 1
ATOM 1482 N N . PRO A 1 181 ? 0.501 2.742 -6.118 1.00 69.19 181 PRO A N 1
ATOM 1483 C CA . PRO A 1 181 ? 1.779 3.417 -5.918 1.00 69.19 181 PRO A CA 1
ATOM 1484 C C . PRO A 1 181 ? 2.743 2.614 -5.045 1.00 69.19 181 PRO A C 1
ATOM 1486 O O . PRO A 1 181 ? 3.942 2.631 -5.299 1.00 69.19 181 PRO A O 1
ATOM 1489 N N . LEU A 1 182 ? 2.228 1.885 -4.050 1.00 72.19 182 LEU A N 1
ATOM 1490 C CA . LEU A 1 182 ? 3.049 1.055 -3.178 1.00 72.19 182 LEU A CA 1
ATOM 1491 C C . LEU A 1 182 ? 3.510 -0.237 -3.872 1.00 72.19 182 LEU A C 1
ATOM 1493 O O . LEU A 1 182 ? 4.680 -0.594 -3.758 1.00 72.19 182 LEU A O 1
ATOM 1497 N N . LEU A 1 183 ? 2.629 -0.895 -4.637 1.00 73.31 183 LEU A N 1
ATOM 1498 C CA . LEU A 1 183 ? 3.001 -2.059 -5.452 1.00 73.31 183 LEU A CA 1
ATOM 1499 C C . LEU A 1 183 ? 4.127 -1.698 -6.428 1.00 73.31 183 LEU A C 1
ATOM 1501 O O . LEU A 1 183 ? 5.157 -2.365 -6.469 1.00 73.31 183 LEU A O 1
ATOM 1505 N N . PHE A 1 184 ? 3.980 -0.580 -7.146 1.00 74.06 184 PHE A N 1
ATOM 1506 C CA . PHE A 1 184 ? 5.027 -0.072 -8.026 1.00 74.06 184 PHE A CA 1
ATOM 1507 C C . PHE A 1 184 ? 6.292 0.320 -7.265 1.00 74.06 184 PHE A C 1
ATOM 1509 O O . PHE A 1 184 ? 7.377 0.011 -7.744 1.00 74.06 184 PHE A O 1
ATOM 1516 N N . TYR A 1 185 ? 6.174 0.955 -6.089 1.00 71.81 185 TYR A N 1
ATOM 1517 C CA . TYR A 1 185 ? 7.316 1.314 -5.237 1.00 71.81 185 TYR A CA 1
ATOM 1518 C C . TYR A 1 185 ? 8.229 0.128 -4.960 1.00 71.81 185 TYR A C 1
ATOM 1520 O O . TYR A 1 185 ? 9.453 0.249 -5.045 1.00 71.81 185 TYR A O 1
ATOM 1528 N N . TYR A 1 186 ? 7.634 -1.015 -4.636 1.00 73.69 186 TYR A N 1
ATOM 1529 C CA . TYR A 1 186 ? 8.387 -2.178 -4.190 1.00 73.69 186 TYR A CA 1
ATOM 1530 C C . TYR A 1 186 ? 8.641 -3.224 -5.264 1.00 73.69 186 TYR A C 1
ATOM 1532 O O . TYR A 1 186 ? 9.530 -4.053 -5.068 1.00 73.69 186 TYR A O 1
ATOM 1540 N N . SER A 1 187 ? 7.948 -3.140 -6.399 1.00 73.31 187 SER A N 1
ATOM 1541 C CA . SER A 1 187 ? 8.169 -4.021 -7.535 1.00 73.31 187 SER A CA 1
ATOM 1542 C C . SER A 1 187 ? 9.538 -3.771 -8.169 1.00 73.31 187 SER A C 1
ATOM 1544 O O . SER A 1 187 ? 9.733 -2.721 -8.772 1.00 73.31 187 SER A O 1
ATOM 1546 N N . ARG A 1 188 ? 10.498 -4.699 -8.093 1.00 67.62 188 ARG A N 1
ATOM 1547 C CA . ARG A 1 188 ? 11.824 -4.525 -8.726 1.00 67.62 188 ARG A CA 1
ATOM 1548 C C . ARG A 1 188 ? 11.777 -4.663 -10.235 1.00 67.62 188 ARG A C 1
ATOM 1550 O O . ARG A 1 188 ? 12.577 -4.065 -10.934 1.00 67.62 188 ARG A O 1
ATOM 1557 N N . THR A 1 189 ? 10.819 -5.413 -10.754 1.00 63.47 189 THR A N 1
ATOM 1558 C CA . THR A 1 189 ? 10.718 -5.680 -12.189 1.00 63.47 189 THR A CA 1
ATOM 1559 C C . THR A 1 189 ? 9.815 -4.691 -12.920 1.00 63.47 189 THR A C 1
ATOM 1561 O O . THR A 1 189 ? 9.488 -4.895 -14.085 1.00 63.47 189 THR A O 1
ATOM 1564 N N . HIS A 1 190 ? 9.366 -3.622 -12.256 1.00 66.00 190 HIS A N 1
ATOM 1565 C CA . HIS A 1 190 ? 8.524 -2.629 -12.908 1.00 66.00 190 HIS A CA 1
ATOM 1566 C C . HIS A 1 190 ? 9.347 -1.380 -13.231 1.00 66.00 190 HIS A C 1
ATOM 1568 O O . HIS A 1 190 ? 9.895 -0.774 -12.312 1.00 66.00 190 HIS A O 1
ATOM 1574 N N . PRO A 1 191 ? 9.398 -0.929 -14.494 1.00 53.84 191 PRO A N 1
ATOM 1575 C CA . PRO A 1 191 ? 10.277 0.159 -14.943 1.00 53.84 191 PRO A CA 1
ATOM 1576 C C . PRO A 1 191 ? 10.007 1.514 -14.281 1.00 53.84 191 PRO A C 1
ATOM 1578 O O . PRO A 1 191 ? 10.815 2.435 -14.369 1.00 53.84 191 PRO A O 1
ATOM 1581 N N . PHE A 1 192 ? 8.873 1.644 -13.599 1.00 60.62 192 PHE A N 1
ATOM 1582 C CA . PHE A 1 192 ? 8.492 2.846 -12.868 1.00 60.62 192 PHE A CA 1
ATOM 1583 C C . PHE A 1 192 ? 8.723 2.752 -11.366 1.00 60.62 192 PHE A C 1
ATOM 1585 O O . PHE A 1 192 ? 8.250 3.611 -10.630 1.00 60.62 192 PHE A O 1
ATOM 1592 N N . SER A 1 193 ? 9.400 1.704 -10.910 1.00 66.50 193 SER A N 1
ATOM 1593 C 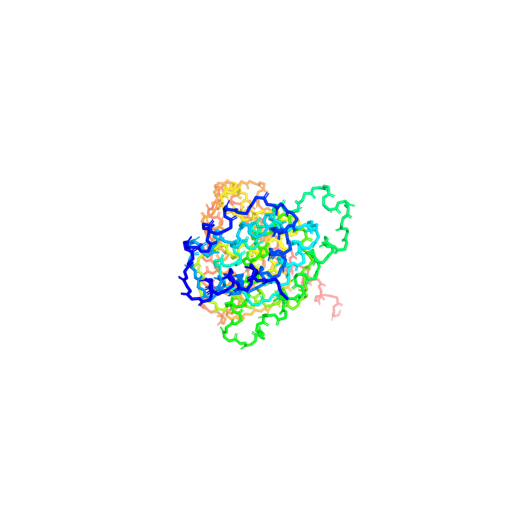CA . SER A 1 193 ? 9.662 1.481 -9.502 1.00 66.50 193 SER A CA 1
ATOM 1594 C C . SER A 1 193 ? 10.644 2.505 -8.926 1.00 66.50 193 SER A C 1
ATOM 1596 O O . SER A 1 193 ? 11.787 2.575 -9.377 1.00 66.50 193 SER A O 1
ATOM 1598 N N . PRO A 1 194 ? 10.255 3.286 -7.902 1.00 62.97 194 PRO A N 1
ATOM 1599 C CA . PRO A 1 194 ? 11.149 4.086 -7.071 1.00 62.97 194 PRO A CA 1
ATOM 1600 C C . PRO A 1 194 ? 12.431 3.366 -6.650 1.00 62.97 194 PRO A C 1
ATOM 1602 O O . PRO A 1 194 ? 13.498 3.979 -6.657 1.00 62.97 194 PRO A O 1
ATOM 1605 N N . ARG A 1 195 ? 12.370 2.063 -6.348 1.00 63.50 195 ARG A N 1
ATOM 1606 C CA . ARG A 1 195 ? 13.570 1.288 -6.007 1.00 63.50 195 ARG A CA 1
ATOM 1607 C C . ARG A 1 195 ? 14.567 1.225 -7.156 1.00 63.50 195 ARG A C 1
ATOM 1609 O O . ARG A 1 195 ? 15.743 1.494 -6.929 1.00 63.50 195 ARG A O 1
ATOM 1616 N N . LEU A 1 196 ? 14.096 0.991 -8.381 1.00 59.12 196 LEU A N 1
ATOM 1617 C CA . LEU A 1 196 ? 14.945 1.069 -9.574 1.00 59.12 196 LEU A CA 1
ATOM 1618 C C . LEU A 1 196 ? 15.497 2.476 -9.802 1.00 59.12 196 LEU A C 1
ATOM 1620 O O . LEU A 1 196 ? 16.501 2.642 -10.474 1.00 59.12 196 LEU A O 1
ATOM 1624 N N . LEU A 1 197 ? 14.884 3.513 -9.237 1.00 57.47 197 LEU A N 1
ATOM 1625 C CA . LEU A 1 197 ? 15.353 4.897 -9.334 1.00 57.47 197 LEU A CA 1
ATOM 1626 C C . LEU A 1 197 ? 16.409 5.276 -8.293 1.00 57.47 197 LEU A C 1
ATOM 1628 O O . LEU A 1 197 ? 16.884 6.421 -8.299 1.00 57.47 197 LEU A O 1
ATOM 1632 N N . ASN A 1 198 ? 16.794 4.330 -7.430 1.00 59.28 198 ASN A N 1
ATOM 1633 C CA . ASN A 1 198 ? 17.540 4.553 -6.190 1.00 59.28 198 ASN A CA 1
ATOM 1634 C C . ASN A 1 198 ? 16.822 5.517 -5.230 1.00 59.28 198 ASN A C 1
ATOM 1636 O O . ASN A 1 198 ? 17.464 6.236 -4.465 1.00 59.28 198 ASN A O 1
ATOM 1640 N N . ILE A 1 199 ? 15.488 5.554 -5.272 1.00 60.22 199 ILE A N 1
ATOM 1641 C CA . ILE A 1 199 ? 14.667 6.305 -4.325 1.00 60.22 199 ILE A CA 1
ATOM 1642 C C . ILE A 1 199 ? 14.337 5.360 -3.169 1.00 60.22 199 ILE A C 1
ATOM 1644 O O . ILE A 1 199 ? 13.463 4.505 -3.279 1.00 60.22 199 ILE A O 1
ATOM 1648 N N . THR A 1 200 ? 15.070 5.500 -2.066 1.00 58.53 200 THR A N 1
ATOM 1649 C CA . THR A 1 200 ? 14.945 4.654 -0.864 1.00 58.53 200 THR A CA 1
ATOM 1650 C C . THR A 1 200 ? 14.052 5.258 0.217 1.00 58.53 200 THR A C 1
ATOM 1652 O O . THR A 1 200 ? 13.616 4.550 1.119 1.00 58.53 200 THR A O 1
ATOM 1655 N N . ALA A 1 201 ? 13.752 6.555 0.123 1.00 52.38 201 ALA A N 1
ATOM 1656 C CA . ALA A 1 201 ? 12.779 7.224 0.979 1.00 52.38 201 ALA A CA 1
ATOM 1657 C C . ALA A 1 201 ? 11.371 7.117 0.366 1.00 52.38 201 ALA A C 1
ATOM 1659 O O . ALA A 1 201 ? 11.259 7.097 -0.869 1.00 52.38 201 ALA A O 1
ATOM 1660 N N . PRO A 1 202 ? 10.291 7.083 1.171 1.00 46.28 202 PRO A N 1
ATOM 1661 C CA . PRO A 1 202 ? 8.919 7.116 0.674 1.00 46.28 202 PRO A CA 1
ATOM 1662 C C . PRO A 1 202 ? 8.655 8.477 0.029 1.00 46.28 202 PRO A C 1
ATOM 1664 O O . PRO A 1 202 ? 8.150 9.412 0.641 1.00 46.28 202 PRO A O 1
ATOM 1667 N N . THR A 1 203 ? 9.047 8.607 -1.233 1.00 44.12 203 THR A N 1
ATOM 1668 C CA . THR A 1 203 ? 8.772 9.793 -2.028 1.00 44.12 203 THR A CA 1
ATOM 1669 C C . THR A 1 203 ? 7.620 9.420 -2.928 1.00 44.12 203 THR A C 1
ATOM 1671 O O . THR A 1 203 ? 7.752 8.564 -3.801 1.00 44.12 203 THR A O 1
ATOM 1674 N N . THR A 1 204 ? 6.458 9.998 -2.650 1.00 43.25 204 THR A N 1
ATOM 1675 C CA . THR A 1 204 ? 5.214 9.693 -3.344 1.00 43.25 204 THR A CA 1
ATOM 1676 C C . THR A 1 204 ? 5.401 9.970 -4.836 1.00 43.25 204 THR A C 1
ATOM 1678 O O . THR A 1 204 ? 5.290 11.120 -5.252 1.00 43.25 204 THR A O 1
ATOM 1681 N N . LEU A 1 205 ? 5.673 8.949 -5.662 1.00 43.56 205 LEU A N 1
ATOM 1682 C CA . LEU A 1 205 ? 5.566 9.036 -7.127 1.00 43.56 205 LEU A CA 1
ATOM 1683 C C . LEU A 1 205 ? 4.083 9.094 -7.512 1.00 43.56 205 LEU A C 1
ATOM 1685 O O . LEU A 1 205 ? 3.545 8.244 -8.209 1.00 43.56 205 LEU A O 1
ATOM 1689 N N . VAL A 1 206 ? 3.391 10.095 -6.989 1.00 43.72 206 VAL A N 1
ATOM 1690 C CA . VAL A 1 206 ? 2.071 10.482 -7.442 1.00 43.72 206 VAL A CA 1
ATOM 1691 C C . VAL A 1 206 ? 2.310 11.562 -8.498 1.00 43.72 206 VAL A C 1
ATOM 1693 O O . VAL A 1 206 ? 2.984 12.553 -8.196 1.00 43.72 206 VAL A O 1
ATOM 1696 N N . PRO A 1 207 ? 1.779 11.411 -9.727 1.00 43.47 207 PRO A N 1
ATOM 1697 C CA . PRO A 1 207 ? 1.900 12.414 -10.788 1.00 43.47 207 PRO A CA 1
ATOM 1698 C C . PRO A 1 207 ? 1.480 13.831 -10.374 1.00 43.47 207 PRO A C 1
ATOM 1700 O O . PRO A 1 207 ? 1.873 14.798 -11.015 1.00 43.47 207 PRO A O 1
ATOM 1703 N N . CYS A 1 208 ? 0.708 13.956 -9.292 1.00 37.97 208 CYS A N 1
ATOM 1704 C CA . CYS A 1 208 ? 0.230 15.212 -8.726 1.00 37.97 208 CYS A CA 1
ATOM 1705 C C . CYS A 1 208 ? 1.262 15.954 -7.851 1.00 37.97 208 CYS A C 1
ATOM 1707 O O . CYS A 1 208 ? 1.047 17.124 -7.557 1.00 37.97 208 CYS A O 1
ATOM 1709 N N . VAL A 1 209 ? 2.341 15.300 -7.394 1.00 39.56 209 VAL A N 1
ATOM 1710 C CA . VAL A 1 209 ? 3.326 15.892 -6.455 1.00 39.56 209 VAL A CA 1
ATOM 1711 C C . VAL A 1 209 ? 4.589 16.374 -7.176 1.00 39.56 209 VAL A C 1
ATOM 1713 O O . VAL A 1 209 ? 5.245 17.313 -6.731 1.00 39.56 209 VAL A O 1
ATOM 1716 N N . TYR A 1 210 ? 4.914 15.776 -8.322 1.00 47.41 210 TYR A N 1
ATOM 1717 C CA . TYR A 1 210 ? 6.057 16.173 -9.138 1.00 47.41 210 TYR A CA 1
ATOM 1718 C C . TYR A 1 210 ? 5.623 17.012 -10.328 1.00 47.41 210 TYR A C 1
ATOM 1720 O O . TYR A 1 210 ? 4.579 16.771 -10.933 1.00 47.41 210 TYR A O 1
ATOM 1728 N N . SER A 1 211 ? 6.480 17.949 -10.743 1.00 62.50 211 SER A N 1
ATOM 1729 C CA . SER A 1 211 ? 6.340 18.501 -12.086 1.00 62.50 211 SER A CA 1
ATOM 1730 C C . SER A 1 211 ? 6.394 17.340 -13.083 1.00 62.50 211 SER A C 1
ATOM 1732 O O . SER A 1 211 ? 7.247 16.457 -12.960 1.00 62.50 211 SER A O 1
ATOM 1734 N N . ARG A 1 212 ? 5.476 17.323 -14.062 1.00 65.38 212 ARG A N 1
ATOM 1735 C CA . ARG A 1 212 ? 5.415 16.276 -15.100 1.00 65.38 212 ARG A CA 1
ATOM 1736 C C . ARG A 1 212 ? 6.810 15.975 -15.651 1.00 65.38 212 ARG A C 1
ATOM 1738 O O . ARG A 1 212 ? 7.237 14.832 -15.660 1.00 65.38 212 ARG A O 1
ATOM 1745 N N . ASN A 1 213 ? 7.583 17.011 -15.961 1.00 73.50 213 ASN A N 1
ATOM 1746 C CA . ASN A 1 213 ? 8.950 16.851 -16.445 1.00 73.50 213 ASN A CA 1
ATOM 1747 C C . ASN A 1 213 ? 9.883 16.106 -15.480 1.00 73.50 213 ASN A C 1
ATOM 1749 O O . ASN A 1 213 ? 10.644 15.246 -15.913 1.00 73.50 213 ASN A O 1
ATOM 1753 N N . LEU A 1 214 ? 9.835 16.413 -14.183 1.00 68.88 214 LEU A N 1
ATOM 1754 C CA . LEU A 1 214 ? 10.667 15.739 -13.189 1.00 68.88 214 LEU A CA 1
ATOM 1755 C C . LEU A 1 214 ? 10.266 14.268 -13.033 1.00 68.88 214 LEU A C 1
ATOM 1757 O O . LEU A 1 214 ? 11.144 13.409 -12.981 1.00 68.88 214 LEU A O 1
ATOM 1761 N N . LEU A 1 215 ? 8.961 13.970 -13.048 1.00 69.06 215 LEU A N 1
ATOM 1762 C CA . LEU A 1 215 ? 8.470 12.594 -13.084 1.00 69.06 215 LEU A CA 1
ATOM 1763 C C . LEU A 1 215 ? 9.039 11.863 -14.301 1.00 69.06 215 LEU A C 1
ATOM 1765 O O . LEU A 1 215 ? 9.685 10.840 -14.130 1.00 69.06 215 LEU A O 1
ATOM 1769 N N . GLY A 1 216 ? 8.885 12.411 -15.508 1.00 74.31 216 GLY A N 1
ATOM 1770 C CA . GLY A 1 216 ? 9.383 11.781 -16.732 1.00 74.31 216 GLY A CA 1
ATOM 1771 C C . GLY A 1 216 ? 10.885 11.474 -16.687 1.00 74.31 216 GLY A C 1
ATOM 1772 O O . GLY A 1 216 ? 11.291 10.386 -17.087 1.00 74.31 216 GLY A O 1
ATOM 1773 N N . LYS A 1 217 ? 11.704 12.378 -16.126 1.00 79.88 217 LYS A N 1
ATOM 1774 C CA . LYS A 1 217 ? 13.152 12.158 -15.953 1.00 79.88 217 LYS A CA 1
ATOM 1775 C C . LYS A 1 217 ? 13.451 11.027 -14.972 1.00 79.88 217 LYS A C 1
ATOM 1777 O O . LYS A 1 217 ? 14.349 10.225 -15.223 1.00 79.88 217 LYS A O 1
ATOM 1782 N N . TYR A 1 218 ? 12.684 10.929 -13.886 1.00 71.38 218 TYR A N 1
ATOM 1783 C CA . TYR A 1 218 ? 12.749 9.763 -13.015 1.00 71.38 218 TYR A CA 1
ATOM 1784 C C . TYR A 1 218 ? 12.379 8.506 -13.800 1.00 71.38 218 TYR A C 1
ATOM 1786 O O . TYR A 1 218 ? 13.223 7.633 -13.922 1.00 71.38 218 TYR A O 1
ATOM 1794 N N . LEU A 1 219 ? 11.219 8.440 -14.456 1.00 74.69 219 LEU A N 1
ATOM 1795 C CA . LEU A 1 219 ? 10.810 7.249 -15.218 1.00 74.69 219 LEU A CA 1
ATOM 1796 C C . LEU A 1 219 ? 11.883 6.790 -16.232 1.00 74.69 219 LEU A C 1
ATOM 1798 O O . LEU A 1 219 ? 12.132 5.593 -16.343 1.00 74.69 219 LEU A O 1
ATOM 1802 N N . MET A 1 220 ? 12.595 7.715 -16.893 1.00 81.44 220 MET A N 1
ATOM 1803 C CA . MET A 1 220 ? 13.735 7.373 -17.759 1.00 81.44 220 MET A CA 1
ATOM 1804 C C . MET A 1 220 ? 14.862 6.647 -17.019 1.00 81.44 220 MET A C 1
ATOM 1806 O O . MET A 1 220 ? 15.372 5.645 -17.518 1.00 81.44 220 MET A O 1
ATOM 1810 N N . LYS A 1 221 ? 15.258 7.126 -15.836 1.00 78.62 221 LYS A N 1
ATOM 1811 C CA . LYS A 1 221 ? 16.301 6.496 -15.013 1.00 78.62 221 LYS A CA 1
ATOM 1812 C C . LYS A 1 221 ? 15.883 5.096 -14.549 1.00 78.62 221 LYS A C 1
ATOM 1814 O O . LYS A 1 221 ? 16.708 4.192 -14.515 1.00 78.62 221 LYS A O 1
ATOM 1819 N N . GLY A 1 222 ? 14.604 4.913 -14.237 1.00 72.06 222 GLY A N 1
ATOM 1820 C CA . GLY A 1 222 ? 14.070 3.667 -13.673 1.00 72.06 222 GLY A CA 1
ATOM 1821 C C . GLY A 1 222 ? 13.977 2.598 -14.734 1.00 72.06 222 GLY A C 1
ATOM 1822 O O . GLY A 1 222 ? 14.461 1.491 -14.535 1.00 72.06 222 GLY A O 1
ATOM 1823 N N . LEU A 1 223 ? 13.473 2.980 -15.908 1.00 79.12 223 LEU A N 1
ATOM 1824 C CA . LEU A 1 223 ? 13.488 2.119 -17.077 1.00 79.12 223 LEU A CA 1
ATOM 1825 C C . LEU A 1 223 ? 14.924 1.794 -17.509 1.00 79.12 223 LEU A C 1
ATOM 1827 O O . LEU A 1 223 ? 15.205 0.656 -17.860 1.00 79.12 223 LEU A O 1
ATOM 1831 N N . THR A 1 224 ? 15.850 2.754 -17.441 1.00 82.88 224 THR A N 1
ATOM 1832 C CA . THR A 1 224 ? 17.267 2.485 -17.731 1.00 82.88 224 THR A CA 1
ATOM 1833 C C . THR A 1 224 ? 17.811 1.403 -16.803 1.00 82.88 224 THR A C 1
ATOM 1835 O O . THR A 1 224 ? 18.368 0.424 -17.289 1.00 82.88 224 THR A O 1
ATOM 1838 N N . ASN A 1 225 ? 17.615 1.533 -15.490 1.00 76.12 225 ASN A N 1
ATOM 1839 C CA . ASN A 1 225 ? 18.094 0.547 -14.521 1.00 76.12 225 ASN A CA 1
ATOM 1840 C C . ASN A 1 225 ? 17.400 -0.812 -14.695 1.00 76.12 225 ASN A C 1
ATOM 1842 O O . ASN A 1 225 ? 18.080 -1.832 -14.730 1.00 76.12 225 ASN A O 1
ATOM 1846 N N . TYR A 1 226 ? 16.084 -0.820 -14.940 1.00 73.19 226 TYR A N 1
ATOM 1847 C CA . TYR A 1 226 ? 15.325 -2.031 -15.264 1.00 73.19 226 TYR A CA 1
ATOM 1848 C C . TYR A 1 226 ? 15.959 -2.829 -16.411 1.00 73.19 226 TYR A C 1
ATOM 1850 O O . TYR A 1 226 ? 16.146 -4.040 -16.306 1.00 73.19 226 TYR A O 1
ATOM 1858 N N . LEU A 1 227 ? 16.313 -2.138 -17.498 1.00 78.81 227 LEU A N 1
ATOM 1859 C CA . LEU A 1 227 ? 16.898 -2.748 -18.690 1.00 78.81 227 LEU A CA 1
ATOM 1860 C C . LEU A 1 227 ? 18.330 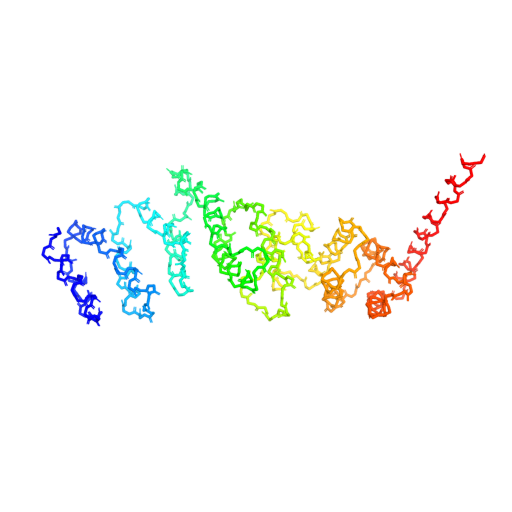-3.256 -18.467 1.00 78.81 227 LEU A C 1
ATOM 1862 O O . LEU A 1 227 ? 18.752 -4.160 -19.182 1.00 78.81 227 LEU A O 1
ATOM 1866 N N . HIS A 1 228 ? 19.074 -2.683 -17.516 1.00 77.00 228 HIS A N 1
ATOM 1867 C CA . HIS A 1 228 ? 20.418 -3.149 -17.158 1.00 77.00 228 HIS A CA 1
ATOM 1868 C C . HIS A 1 228 ? 20.382 -4.350 -16.201 1.00 77.00 228 HIS A C 1
ATOM 1870 O O . HIS A 1 228 ? 21.226 -5.229 -16.308 1.00 77.00 228 HIS A O 1
ATOM 1876 N N . GLU A 1 229 ? 19.426 -4.400 -15.269 1.00 69.12 229 GLU A N 1
ATOM 1877 C CA . GLU A 1 229 ? 19.338 -5.477 -14.268 1.00 69.12 229 GLU A CA 1
ATOM 1878 C C . GLU A 1 229 ? 18.801 -6.801 -14.831 1.00 69.12 229 GLU A C 1
ATOM 1880 O O . GLU A 1 229 ? 19.068 -7.862 -14.274 1.00 69.12 229 GLU A O 1
ATOM 1885 N N . ASN A 1 230 ? 18.044 -6.752 -15.927 1.00 65.31 230 ASN A N 1
ATOM 1886 C CA . ASN A 1 230 ? 17.322 -7.901 -16.478 1.00 65.31 230 ASN A CA 1
ATOM 1887 C C . ASN A 1 230 ? 17.877 -8.329 -17.847 1.00 65.31 230 ASN A C 1
ATOM 1889 O O . ASN A 1 230 ? 17.110 -8.567 -18.780 1.00 65.31 230 ASN A O 1
ATOM 1893 N N . ASP A 1 231 ? 19.207 -8.363 -17.978 1.00 58.81 231 ASP A N 1
ATOM 1894 C CA . ASP A 1 231 ? 19.924 -8.688 -19.217 1.00 58.81 231 ASP A CA 1
ATOM 1895 C C . ASP A 1 231 ? 19.232 -9.791 -20.056 1.00 58.81 231 ASP A C 1
ATOM 1897 O O . ASP A 1 231 ? 18.986 -10.899 -19.585 1.00 58.81 231 ASP A O 1
ATOM 1901 N N . TYR A 1 232 ? 18.952 -9.478 -21.329 1.00 58.03 232 TYR A N 1
ATOM 1902 C CA . TYR A 1 232 ? 18.455 -10.404 -22.362 1.00 58.03 232 TYR A CA 1
ATOM 1903 C C . TYR A 1 232 ? 17.167 -11.187 -22.032 1.00 58.03 232 TYR A C 1
ATOM 1905 O O . TYR A 1 232 ? 17.091 -12.391 -22.273 1.00 58.03 232 TYR A O 1
ATOM 1913 N N . ASN A 1 233 ? 16.112 -10.506 -21.573 1.00 61.81 233 ASN A N 1
ATOM 1914 C CA . ASN A 1 233 ? 14.768 -11.089 -21.503 1.00 61.81 233 ASN A CA 1
ATOM 1915 C C . ASN A 1 233 ? 13.839 -10.516 -22.603 1.00 61.81 233 ASN A C 1
ATOM 1917 O O . ASN A 1 233 ? 13.610 -9.311 -22.678 1.00 61.81 233 ASN A O 1
ATOM 1921 N N . TYR A 1 234 ? 13.313 -11.381 -23.480 1.00 62.69 234 TYR A N 1
ATOM 1922 C CA . TYR A 1 234 ? 12.374 -11.022 -24.562 1.00 62.69 234 TYR A CA 1
ATOM 1923 C C . TYR A 1 234 ? 10.941 -11.503 -24.302 1.00 62.69 234 TYR A C 1
ATOM 1925 O O . TYR A 1 234 ? 10.078 -11.421 -25.178 1.00 62.69 234 TYR A O 1
ATOM 1933 N N . GLU A 1 235 ? 10.669 -12.033 -23.114 1.00 64.06 235 GLU A N 1
ATOM 1934 C CA . GLU A 1 235 ? 9.361 -12.559 -22.765 1.00 64.06 235 GLU A CA 1
ATOM 1935 C C . GLU A 1 235 ? 8.333 -11.423 -22.702 1.00 64.06 235 GLU A C 1
ATOM 1937 O O . GLU A 1 235 ? 8.617 -10.295 -22.291 1.00 64.06 235 GLU A O 1
ATOM 1942 N N . GLY A 1 236 ? 7.098 -11.702 -23.129 1.00 55.03 236 GLY A N 1
ATOM 1943 C CA . GLY A 1 236 ? 6.061 -10.671 -23.246 1.00 55.03 236 GLY A CA 1
ATOM 1944 C C . GLY A 1 236 ? 5.771 -9.943 -21.927 1.00 55.03 236 GLY A C 1
ATOM 1945 O O . GLY A 1 236 ? 5.449 -8.754 -21.941 1.00 55.03 236 GLY A O 1
ATOM 1946 N N . PHE A 1 237 ? 5.944 -10.623 -20.792 1.00 55.56 237 PHE A N 1
ATOM 1947 C CA . PHE A 1 237 ? 5.795 -10.034 -19.461 1.00 55.56 237 PHE A CA 1
ATOM 1948 C C . PHE A 1 237 ? 6.932 -9.071 -19.092 1.00 55.56 237 PHE A C 1
ATOM 1950 O O . PHE A 1 237 ? 6.725 -8.187 -18.272 1.00 55.56 237 PHE A O 1
ATOM 1957 N N . PHE A 1 238 ? 8.103 -9.196 -19.718 1.00 65.38 238 PHE A N 1
ATOM 1958 C CA . PHE A 1 238 ? 9.224 -8.276 -19.556 1.00 65.38 238 PHE A CA 1
ATOM 1959 C C . PHE A 1 238 ? 9.086 -7.054 -20.479 1.00 65.38 238 PHE A C 1
ATOM 1961 O O . PHE A 1 238 ? 9.257 -5.905 -20.070 1.00 65.38 238 PHE A O 1
ATOM 1968 N N . VAL A 1 239 ? 8.716 -7.283 -21.742 1.00 70.75 239 VAL A N 1
ATOM 1969 C CA . VAL A 1 239 ? 8.698 -6.228 -22.771 1.00 70.75 239 VAL A CA 1
ATOM 1970 C C . VAL A 1 239 ? 7.474 -5.307 -22.659 1.00 70.75 239 VAL A C 1
ATOM 1972 O O . VAL A 1 239 ? 7.548 -4.115 -22.973 1.00 70.75 239 VAL A O 1
ATOM 1975 N N . ARG A 1 240 ? 6.330 -5.813 -22.187 1.00 69.38 240 ARG A N 1
ATOM 1976 C CA . ARG A 1 240 ? 5.106 -5.010 -22.027 1.00 69.38 240 ARG A CA 1
ATOM 1977 C C . ARG A 1 240 ? 5.263 -3.863 -21.009 1.00 69.38 240 ARG A C 1
ATOM 1979 O O . ARG A 1 240 ? 4.868 -2.739 -21.341 1.00 69.38 240 ARG A O 1
ATOM 1986 N N . PRO A 1 241 ? 5.880 -4.067 -19.830 1.00 63.38 241 PRO A N 1
ATOM 1987 C CA . PRO A 1 241 ? 6.252 -2.975 -18.934 1.00 63.38 241 PRO A CA 1
ATOM 1988 C C . PRO A 1 241 ? 7.152 -1.929 -19.598 1.00 63.38 241 PRO A C 1
ATOM 1990 O O . PRO A 1 241 ? 6.901 -0.736 -19.440 1.00 63.38 241 PRO A O 1
ATOM 1993 N N . VAL A 1 242 ? 8.153 -2.345 -20.389 1.00 76.50 242 VAL A N 1
ATOM 1994 C CA . VAL A 1 242 ? 9.052 -1.425 -21.119 1.00 76.50 242 VAL A CA 1
ATOM 1995 C C . VAL A 1 242 ? 8.264 -0.501 -22.044 1.00 76.50 242 VAL A C 1
ATOM 1997 O O . VAL A 1 242 ? 8.461 0.713 -22.025 1.00 76.50 242 VAL A O 1
ATOM 2000 N N . LEU A 1 243 ? 7.341 -1.057 -22.832 1.00 76.44 243 LEU A N 1
ATOM 2001 C CA . LEU A 1 243 ? 6.499 -0.271 -23.737 1.00 76.44 243 LEU A CA 1
ATOM 2002 C C . LEU A 1 243 ? 5.595 0.706 -22.990 1.00 76.44 243 LEU A C 1
ATOM 2004 O O . LEU A 1 243 ? 5.537 1.881 -23.348 1.00 76.44 243 LEU A O 1
ATOM 2008 N N . THR A 1 244 ? 4.961 0.235 -21.919 1.00 70.81 244 THR A N 1
ATOM 2009 C CA . THR A 1 244 ? 4.122 1.068 -21.050 1.00 70.81 244 THR A CA 1
ATOM 2010 C C . THR A 1 244 ? 4.942 2.222 -20.460 1.00 70.81 244 THR A C 1
ATOM 2012 O O . THR A 1 244 ? 4.503 3.373 -20.458 1.00 70.81 244 THR A O 1
ATOM 2015 N N . ALA A 1 245 ? 6.182 1.950 -20.044 1.00 72.19 245 ALA A N 1
ATOM 2016 C CA . ALA A 1 245 ? 7.121 2.961 -19.569 1.00 72.19 245 ALA A CA 1
ATOM 2017 C C . ALA A 1 245 ? 7.502 4.003 -20.589 1.00 72.19 245 ALA A C 1
ATOM 2019 O O . ALA A 1 245 ? 7.434 5.197 -20.295 1.00 72.19 245 ALA A O 1
ATOM 2020 N N . LEU A 1 246 ? 7.834 3.571 -21.793 1.00 81.62 246 LEU A N 1
ATOM 2021 C CA . LEU A 1 246 ? 8.142 4.484 -22.874 1.00 81.62 246 LEU A CA 1
ATOM 2022 C C . LEU A 1 246 ? 6.949 5.377 -23.228 1.00 81.62 246 LEU A C 1
ATOM 2024 O O . LEU A 1 246 ? 7.138 6.583 -23.387 1.00 81.62 246 LEU A O 1
ATOM 2028 N N . ASP A 1 247 ? 5.733 4.828 -23.271 1.00 78.44 247 ASP A N 1
ATOM 2029 C CA . ASP A 1 247 ? 4.516 5.603 -23.537 1.00 78.44 247 ASP A CA 1
ATOM 2030 C C . ASP A 1 247 ? 4.296 6.683 -22.469 1.00 78.44 247 ASP A C 1
ATOM 2032 O O . ASP A 1 247 ? 4.045 7.849 -22.787 1.00 78.44 247 ASP A O 1
ATOM 2036 N N . HIS A 1 248 ? 4.457 6.348 -21.190 1.00 71.94 248 HIS A N 1
ATOM 2037 C CA . HIS A 1 248 ? 4.345 7.343 -20.128 1.00 71.94 248 HIS A CA 1
ATOM 2038 C C . HIS A 1 248 ? 5.474 8.375 -20.164 1.00 71.94 248 HIS A C 1
ATOM 2040 O O . HIS A 1 248 ? 5.194 9.562 -20.006 1.00 71.94 248 HIS A O 1
ATOM 2046 N N . ILE A 1 249 ? 6.723 7.970 -20.402 1.00 81.75 249 ILE A N 1
ATOM 2047 C CA . ILE A 1 249 ? 7.873 8.880 -20.509 1.00 81.75 249 ILE A CA 1
ATOM 2048 C C . ILE A 1 249 ? 7.629 9.919 -21.609 1.00 81.75 249 ILE A C 1
ATOM 2050 O O . ILE A 1 249 ? 7.710 11.121 -21.345 1.00 81.75 249 ILE A O 1
ATOM 2054 N N . VAL A 1 250 ? 7.274 9.470 -22.818 1.00 85.88 250 VAL A N 1
ATOM 2055 C CA . VAL A 1 250 ? 7.039 10.341 -23.981 1.00 85.88 250 VAL A CA 1
ATOM 2056 C C . VAL A 1 250 ? 5.899 11.327 -23.722 1.00 85.88 250 VAL A C 1
ATOM 2058 O O . VAL A 1 250 ? 6.017 12.501 -24.061 1.00 85.88 250 VAL A O 1
ATOM 2061 N N . ASN A 1 251 ? 4.822 10.882 -23.070 1.00 78.94 251 ASN A N 1
ATOM 2062 C CA . ASN A 1 251 ? 3.661 11.727 -22.769 1.00 78.94 251 ASN A CA 1
ATOM 2063 C C . ASN A 1 251 ? 3.872 12.689 -21.587 1.00 78.94 251 ASN A C 1
ATOM 2065 O O . ASN A 1 251 ? 3.077 13.609 -21.374 1.00 78.94 251 ASN A O 1
ATOM 2069 N N . THR A 1 252 ? 4.917 12.467 -20.794 1.00 76.12 252 THR A N 1
ATOM 2070 C CA . THR A 1 252 ? 5.165 13.193 -19.545 1.00 76.12 252 THR A CA 1
ATOM 2071 C C . THR A 1 252 ? 6.275 14.235 -19.695 1.00 76.12 252 THR A C 1
ATOM 2073 O O . THR A 1 252 ? 6.218 15.289 -19.059 1.00 76.12 252 THR A O 1
ATOM 2076 N N . LEU A 1 253 ? 7.260 13.970 -20.555 1.00 84.12 253 LEU A N 1
ATOM 2077 C CA . LEU A 1 253 ? 8.378 14.868 -20.828 1.00 84.12 253 LEU A CA 1
ATOM 2078 C C . LEU A 1 253 ? 8.029 15.953 -21.849 1.00 84.12 253 LEU A C 1
ATOM 2080 O O . LEU A 1 253 ? 7.315 15.729 -22.822 1.00 84.12 253 LEU A O 1
ATOM 2084 N N . GLN A 1 254 ? 8.586 17.144 -21.650 1.00 83.19 254 GLN A N 1
ATOM 2085 C CA . GLN A 1 254 ? 8.430 18.299 -22.526 1.00 83.19 254 GLN A CA 1
ATOM 2086 C C . GLN A 1 254 ? 9.712 19.134 -22.560 1.00 83.19 254 GLN A C 1
ATOM 2088 O O . GLN A 1 254 ? 10.314 19.406 -21.523 1.00 83.19 254 GLN A O 1
ATOM 2093 N N . ASN A 1 255 ? 10.067 19.632 -23.749 1.00 81.19 255 ASN A N 1
ATOM 2094 C CA . ASN A 1 255 ? 11.144 20.609 -23.955 1.00 81.19 255 ASN A CA 1
ATOM 2095 C C . ASN A 1 255 ? 12.512 20.176 -23.393 1.00 81.19 255 ASN A C 1
ATOM 2097 O O . ASN A 1 255 ? 13.161 20.958 -22.702 1.00 81.19 255 ASN A O 1
ATOM 2101 N N . LEU A 1 256 ? 12.953 18.954 -23.709 1.00 88.06 256 LEU A N 1
ATOM 2102 C CA . LEU A 1 256 ? 14.275 18.466 -23.302 1.00 88.06 256 LEU A CA 1
ATOM 2103 C C . LEU A 1 256 ? 15.394 19.330 -23.906 1.00 88.06 256 LEU A C 1
ATOM 2105 O O . LEU A 1 256 ? 15.321 19.756 -25.069 1.00 88.06 256 LEU A O 1
ATOM 2109 N N . ASP A 1 257 ? 16.439 19.575 -23.119 1.00 90.62 257 ASP A N 1
ATOM 2110 C CA . ASP A 1 257 ? 17.586 20.398 -23.507 1.00 90.62 257 ASP A CA 1
ATOM 2111 C C . ASP A 1 257 ? 18.912 19.626 -23.436 1.00 90.62 257 ASP A C 1
ATOM 2113 O O . ASP A 1 257 ? 18.948 18.413 -23.255 1.00 90.62 257 ASP A O 1
ATOM 2117 N N . THR A 1 258 ? 20.036 20.313 -23.635 1.00 89.81 258 THR A N 1
ATOM 2118 C CA . THR A 1 258 ? 21.359 19.676 -23.648 1.00 89.81 258 THR A CA 1
ATOM 2119 C C . THR A 1 258 ? 21.718 18.951 -22.349 1.00 89.81 258 THR A C 1
ATOM 2121 O O . THR A 1 258 ? 22.489 17.997 -22.406 1.00 89.81 258 THR A O 1
ATOM 2124 N N . SER A 1 259 ? 21.171 19.362 -21.200 1.00 90.56 259 SER A N 1
ATOM 2125 C CA . SER A 1 259 ? 21.420 18.710 -19.907 1.00 90.56 259 SER A CA 1
ATOM 2126 C C . SER A 1 259 ? 20.775 17.324 -19.803 1.00 90.56 259 SER A C 1
ATOM 2128 O O . SER A 1 259 ? 21.255 16.477 -19.054 1.00 90.56 259 SER A O 1
ATOM 2130 N N . ASP A 1 260 ? 19.744 17.060 -20.609 1.00 91.62 260 ASP A N 1
ATOM 2131 C CA . ASP A 1 260 ? 19.001 15.798 -20.626 1.00 91.62 260 ASP A CA 1
ATOM 2132 C C . ASP A 1 260 ? 19.584 14.760 -21.600 1.00 91.62 260 ASP A C 1
ATOM 2134 O O . ASP A 1 260 ? 19.138 13.610 -21.635 1.00 91.62 260 ASP A O 1
ATOM 2138 N N . ILE A 1 261 ? 20.596 15.138 -22.392 1.00 92.56 261 ILE A N 1
ATOM 2139 C CA . ILE A 1 261 ? 21.237 14.251 -23.374 1.00 92.56 261 ILE A CA 1
ATOM 2140 C C . ILE A 1 261 ? 21.817 12.985 -22.725 1.00 92.56 261 ILE A C 1
ATOM 2142 O O . ILE A 1 261 ? 21.536 11.906 -23.255 1.00 92.56 261 ILE A O 1
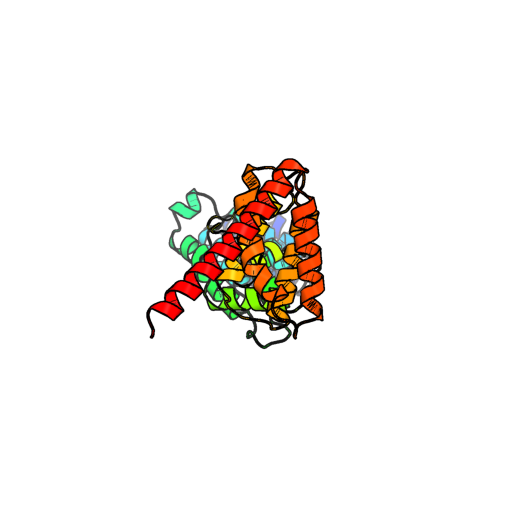ATOM 2146 N N . PRO A 1 262 ? 22.568 13.045 -21.604 1.00 91.38 262 PRO A N 1
ATOM 2147 C CA . PRO A 1 262 ? 23.110 11.839 -20.979 1.00 91.38 262 PRO A CA 1
ATOM 2148 C C . PRO A 1 262 ? 22.007 10.881 -20.522 1.00 91.38 262 PRO A C 1
ATOM 2150 O O . PRO A 1 262 ? 22.071 9.688 -20.793 1.00 91.38 262 PRO A O 1
ATOM 2153 N N . LEU A 1 263 ? 20.944 11.410 -19.905 1.00 87.88 263 LEU A N 1
ATOM 2154 C CA . LEU A 1 263 ? 19.809 10.613 -19.436 1.00 87.88 263 LEU A CA 1
ATOM 2155 C C . LEU A 1 263 ? 19.099 9.900 -20.597 1.00 87.88 263 LEU A C 1
ATOM 2157 O O . LEU A 1 263 ? 18.782 8.718 -20.505 1.00 87.88 263 LEU A O 1
ATOM 2161 N N . CYS A 1 264 ? 18.879 10.611 -21.705 1.00 92.12 264 CYS A N 1
ATOM 2162 C CA . CYS A 1 264 ? 18.264 10.053 -22.907 1.00 92.12 264 CYS A CA 1
ATOM 2163 C C . CYS A 1 264 ? 19.156 9.024 -23.603 1.00 92.12 264 CYS A C 1
ATOM 2165 O O . CYS A 1 264 ? 18.679 7.963 -23.998 1.00 92.12 264 CYS A O 1
ATOM 2167 N N . THR A 1 265 ? 20.455 9.300 -23.697 1.00 91.62 265 THR A N 1
ATOM 2168 C CA . THR A 1 265 ? 21.435 8.379 -24.285 1.00 91.62 265 THR A CA 1
ATOM 2169 C C . THR A 1 265 ? 21.494 7.082 -23.481 1.00 91.62 265 THR A C 1
ATOM 2171 O O . THR A 1 265 ? 21.349 6.006 -24.055 1.00 91.62 265 THR A O 1
ATOM 2174 N N . ASN A 1 266 ? 21.581 7.179 -22.151 1.00 90.12 266 ASN A N 1
ATOM 2175 C CA . ASN A 1 266 ? 21.617 6.023 -21.253 1.00 90.12 266 ASN A CA 1
ATOM 2176 C C . ASN A 1 266 ? 20.372 5.136 -21.365 1.00 90.12 266 ASN A C 1
ATOM 2178 O O . ASN A 1 266 ? 20.488 3.925 -21.205 1.00 90.12 266 ASN A O 1
ATOM 2182 N N . LEU A 1 267 ? 19.207 5.716 -21.674 1.00 90.19 267 LEU A N 1
ATOM 2183 C CA . LEU A 1 267 ? 17.983 4.958 -21.922 1.00 90.19 267 LEU A CA 1
ATOM 2184 C C . LEU A 1 267 ? 17.944 4.342 -23.330 1.00 90.19 267 LEU A C 1
ATOM 2186 O O . LEU A 1 267 ? 17.543 3.192 -23.490 1.00 90.19 267 LEU A O 1
ATOM 2190 N N . ILE A 1 268 ? 18.339 5.093 -24.363 1.00 92.00 268 ILE A N 1
ATOM 2191 C CA . ILE A 1 268 ? 18.283 4.626 -25.757 1.00 92.00 268 ILE A CA 1
ATOM 2192 C C . ILE A 1 268 ? 19.234 3.449 -25.978 1.00 92.00 268 ILE A C 1
ATOM 2194 O O . ILE A 1 268 ? 18.842 2.476 -26.616 1.00 92.00 268 ILE A O 1
ATOM 2198 N N . MET A 1 269 ? 20.455 3.505 -25.441 1.00 90.00 269 MET A N 1
ATOM 2199 C CA . MET A 1 269 ? 21.480 2.479 -25.668 1.00 90.00 269 MET A CA 1
ATOM 2200 C C . MET A 1 269 ? 21.026 1.040 -25.352 1.00 90.00 269 MET A C 1
ATOM 2202 O O . MET A 1 269 ? 21.187 0.180 -26.218 1.00 90.00 269 MET A O 1
ATOM 2206 N N . PRO A 1 270 ? 20.447 0.723 -24.178 1.00 86.25 270 PRO A N 1
ATOM 2207 C CA . PRO A 1 270 ? 19.933 -0.619 -23.913 1.00 86.25 270 PRO A CA 1
ATOM 2208 C C . PRO A 1 270 ? 18.698 -0.967 -24.761 1.00 86.25 270 PRO A C 1
ATOM 2210 O O . PRO A 1 270 ? 18.515 -2.132 -25.107 1.00 86.25 270 PRO A O 1
ATOM 2213 N N . LEU A 1 271 ? 17.883 0.016 -25.164 1.00 88.44 271 LEU A N 1
ATOM 2214 C CA . LEU A 1 271 ? 16.719 -0.219 -26.029 1.00 88.44 271 LEU A CA 1
ATOM 2215 C C . LEU A 1 271 ? 17.101 -0.625 -27.459 1.00 88.44 271 LEU A C 1
ATOM 2217 O O . LEU A 1 271 ? 16.336 -1.344 -28.103 1.00 88.44 271 LEU A O 1
ATOM 2221 N N . LEU A 1 272 ? 18.275 -0.205 -27.952 1.00 86.44 272 LEU A N 1
ATOM 2222 C CA . LEU A 1 272 ? 18.777 -0.600 -29.276 1.00 86.44 272 LEU A CA 1
ATOM 2223 C C . LEU A 1 272 ? 18.885 -2.124 -29.424 1.00 86.44 272 LEU A C 1
ATOM 2225 O O . LEU A 1 272 ? 18.637 -2.642 -30.508 1.00 86.44 272 LEU A O 1
ATOM 2229 N N . ARG A 1 273 ? 19.116 -2.857 -28.329 1.00 79.31 273 ARG A N 1
ATOM 2230 C CA . ARG A 1 273 ? 19.175 -4.329 -28.327 1.00 79.31 273 ARG A CA 1
ATOM 2231 C C . ARG A 1 273 ? 17.862 -4.977 -28.799 1.00 79.31 273 ARG A C 1
ATOM 2233 O O . ARG A 1 273 ? 17.884 -5.973 -29.514 1.00 79.31 273 ARG A O 1
ATOM 2240 N N . PHE A 1 274 ? 16.706 -4.387 -28.473 1.00 75.50 274 PHE A N 1
ATOM 2241 C CA . PHE A 1 274 ? 15.391 -4.845 -28.967 1.00 75.50 274 PHE A CA 1
ATOM 2242 C C . PHE A 1 274 ? 15.141 -4.461 -30.431 1.00 75.50 274 PHE A C 1
ATOM 2244 O O . PHE A 1 274 ? 14.222 -4.971 -31.070 1.00 75.50 274 PHE A O 1
ATOM 2251 N N . ILE A 1 275 ? 15.923 -3.517 -30.956 1.00 76.25 275 ILE A N 1
ATOM 2252 C CA . ILE A 1 275 ? 15.835 -3.026 -32.333 1.00 76.25 275 ILE A CA 1
ATOM 2253 C C . ILE A 1 275 ? 16.724 -3.851 -33.269 1.00 76.25 275 ILE A C 1
ATOM 2255 O O . ILE A 1 275 ? 16.400 -3.983 -34.453 1.00 76.25 275 ILE A O 1
ATOM 2259 N N . GLU A 1 276 ? 17.813 -4.401 -32.741 1.00 73.75 276 GLU A N 1
ATOM 2260 C CA . GLU A 1 276 ? 18.765 -5.254 -33.451 1.00 73.75 276 GLU A CA 1
ATOM 2261 C C . GLU A 1 276 ? 18.247 -6.686 -33.653 1.00 73.75 276 GLU A C 1
ATOM 2263 O O . GLU A 1 276 ? 18.581 -7.301 -34.663 1.00 73.75 276 GLU A O 1
ATOM 2268 N N . ASP A 1 277 ? 17.377 -7.199 -32.774 1.00 69.88 277 ASP A N 1
ATOM 2269 C CA . ASP A 1 277 ? 16.765 -8.521 -32.953 1.00 69.88 277 ASP A CA 1
ATOM 2270 C C . ASP A 1 277 ? 15.579 -8.478 -33.938 1.00 69.88 277 ASP A C 1
ATOM 2272 O O . ASP A 1 277 ? 14.466 -8.029 -33.638 1.00 69.88 277 ASP A O 1
ATOM 2276 N N . PHE A 1 278 ? 15.826 -8.958 -35.159 1.00 61.00 278 PHE A N 1
ATOM 2277 C CA . PHE A 1 278 ? 14.849 -8.979 -36.248 1.00 61.00 278 PHE A CA 1
ATOM 2278 C C . PHE A 1 278 ? 13.742 -10.030 -36.066 1.00 61.00 278 PHE A C 1
ATOM 2280 O O . PHE A 1 278 ? 12.734 -9.939 -36.767 1.00 61.00 278 PHE A O 1
ATOM 2287 N N . GLN A 1 279 ? 13.880 -10.989 -35.142 1.00 60.34 279 GLN A N 1
ATOM 2288 C CA . GLN A 1 279 ? 12.874 -12.036 -34.920 1.00 60.34 279 GLN A CA 1
ATOM 2289 C C . GLN A 1 279 ? 11.680 -11.546 -34.077 1.00 60.34 279 GLN A C 1
ATOM 2291 O O . GLN A 1 279 ? 10.595 -12.119 -34.147 1.00 60.34 279 GLN A O 1
ATOM 2296 N N . GLN A 1 280 ? 11.830 -10.434 -33.348 1.00 63.44 280 GLN A N 1
ATOM 2297 C CA . GLN A 1 280 ? 10.831 -9.894 -32.413 1.00 63.44 280 GLN A CA 1
ATOM 2298 C C . GLN A 1 280 ? 10.025 -8.719 -33.001 1.00 63.44 280 GLN A C 1
ATOM 2300 O O . GLN A 1 280 ? 9.942 -7.624 -32.433 1.00 63.44 280 GLN A O 1
ATOM 2305 N N . HIS A 1 281 ? 9.414 -8.926 -34.175 1.00 60.69 281 HIS A N 1
ATOM 2306 C CA . HIS A 1 281 ? 8.800 -7.854 -34.975 1.00 60.69 281 HIS A CA 1
ATOM 2307 C C . HIS A 1 281 ? 7.731 -7.016 -34.245 1.00 60.69 281 HIS A C 1
ATOM 2309 O O . HIS A 1 281 ? 7.649 -5.808 -34.485 1.00 60.69 281 HIS A O 1
ATOM 2315 N N . GLY A 1 282 ? 6.936 -7.624 -33.353 1.00 70.00 282 GLY A N 1
ATOM 2316 C CA . GLY A 1 282 ? 5.803 -6.962 -32.692 1.00 70.00 282 GLY A CA 1
ATOM 2317 C C . GLY A 1 282 ? 6.210 -5.814 -31.761 1.00 70.00 282 GLY A C 1
ATOM 2318 O O . GLY A 1 282 ? 5.693 -4.699 -31.869 1.00 70.00 282 GLY A O 1
ATOM 2319 N N . PHE A 1 283 ? 7.171 -6.051 -30.868 1.00 73.12 283 PHE A N 1
ATOM 2320 C CA . PHE A 1 283 ? 7.591 -5.045 -29.888 1.00 73.12 283 PHE A CA 1
ATOM 2321 C C . PHE A 1 283 ? 8.664 -4.099 -30.434 1.00 73.12 283 PHE A C 1
ATOM 2323 O O . PHE A 1 283 ? 8.672 -2.918 -30.086 1.00 73.12 283 PHE A O 1
ATOM 2330 N N . ARG A 1 284 ? 9.507 -4.575 -31.360 1.00 83.19 284 ARG A N 1
ATOM 2331 C CA . ARG A 1 284 ? 10.567 -3.796 -32.013 1.00 83.19 284 ARG A CA 1
ATOM 2332 C C . ARG A 1 284 ? 10.064 -2.490 -32.618 1.00 83.19 284 ARG A C 1
ATOM 2334 O O . ARG A 1 284 ? 10.579 -1.420 -32.300 1.00 83.19 284 ARG A O 1
ATOM 2341 N N . VAL A 1 285 ? 9.046 -2.561 -33.479 1.00 84.12 285 VAL A N 1
ATOM 2342 C CA . VAL A 1 285 ? 8.499 -1.374 -34.165 1.00 84.12 285 VAL A CA 1
ATOM 2343 C C . VAL A 1 285 ? 7.944 -0.380 -33.149 1.00 84.12 285 VAL A C 1
ATOM 2345 O O . VAL A 1 285 ? 8.132 0.832 -33.283 1.00 84.12 285 VAL A O 1
ATOM 2348 N N . SER A 1 286 ? 7.305 -0.895 -32.099 1.00 86.44 286 SER A N 1
ATOM 2349 C CA . SER A 1 286 ? 6.773 -0.076 -31.020 1.00 86.44 286 SER A CA 1
ATOM 2350 C C . SER A 1 286 ? 7.888 0.642 -30.261 1.00 86.44 286 SER A C 1
ATOM 2352 O O . SER A 1 286 ? 7.823 1.865 -30.164 1.00 86.44 286 SER A O 1
ATOM 2354 N N . ILE A 1 287 ? 8.940 -0.057 -29.823 1.00 87.94 287 ILE A N 1
ATOM 2355 C CA . ILE A 1 287 ? 10.097 0.544 -29.136 1.00 87.94 287 ILE A CA 1
ATOM 2356 C C . ILE A 1 287 ? 10.791 1.579 -30.034 1.00 87.94 287 ILE A C 1
ATOM 2358 O O . ILE A 1 287 ? 11.005 2.710 -29.602 1.00 87.94 287 ILE A O 1
ATOM 2362 N N . MET A 1 288 ? 11.057 1.256 -31.308 1.00 89.06 288 MET A N 1
ATOM 2363 C CA . MET A 1 288 ? 11.645 2.196 -32.277 1.00 89.06 288 MET A CA 1
ATOM 2364 C C . MET A 1 288 ? 10.833 3.488 -32.393 1.00 89.06 288 MET A C 1
ATOM 2366 O O . MET A 1 288 ? 11.398 4.586 -32.401 1.00 89.06 288 MET A O 1
ATOM 2370 N N . LYS A 1 289 ? 9.503 3.364 -32.478 1.00 91.31 289 LYS A N 1
ATOM 2371 C CA . LYS A 1 289 ? 8.597 4.510 -32.557 1.00 91.31 289 LYS A CA 1
ATOM 2372 C C . LYS A 1 289 ? 8.734 5.405 -31.321 1.00 91.31 289 LYS A C 1
ATOM 2374 O O . LYS A 1 289 ? 8.869 6.614 -31.490 1.00 91.31 289 LYS A O 1
ATOM 2379 N N . ARG A 1 290 ? 8.794 4.838 -30.112 1.00 91.06 290 ARG A N 1
ATOM 2380 C CA . ARG A 1 290 ? 8.911 5.630 -28.875 1.00 91.06 290 ARG A CA 1
ATOM 2381 C C . ARG A 1 290 ? 10.300 6.233 -28.699 1.00 91.06 290 ARG A C 1
ATOM 2383 O O . ARG A 1 290 ? 10.401 7.381 -28.284 1.00 91.06 290 ARG A O 1
ATOM 2390 N N . CYS A 1 291 ? 11.368 5.537 -29.098 1.00 91.56 291 CYS A N 1
ATOM 2391 C CA . CYS A 1 291 ? 12.710 6.127 -29.161 1.00 91.56 291 CYS A CA 1
ATOM 2392 C C . CYS A 1 291 ? 12.732 7.344 -30.097 1.00 91.56 291 CYS A C 1
ATOM 2394 O O . CYS A 1 291 ? 13.307 8.381 -29.768 1.00 91.56 291 CYS A O 1
ATOM 2396 N N . ARG A 1 292 ? 12.060 7.251 -31.253 1.00 91.94 292 ARG A N 1
ATOM 2397 C CA . ARG A 1 292 ? 11.903 8.389 -32.165 1.00 91.94 292 ARG A CA 1
ATOM 2398 C C . ARG A 1 292 ? 11.124 9.528 -31.514 1.00 91.94 292 ARG A C 1
ATOM 2400 O O . ARG A 1 292 ? 11.566 10.668 -31.607 1.00 91.94 292 ARG A O 1
ATOM 2407 N N . GLU A 1 293 ? 9.998 9.245 -30.873 1.00 93.38 293 GLU A N 1
ATOM 2408 C CA . GLU A 1 293 ? 9.190 10.258 -30.185 1.00 93.38 293 GLU A CA 1
ATOM 2409 C C . GLU A 1 293 ? 9.978 10.947 -29.062 1.00 93.38 293 GLU A C 1
ATOM 2411 O O . GLU A 1 293 ? 9.994 12.174 -29.001 1.00 93.38 293 GLU A O 1
ATOM 2416 N N . LEU A 1 294 ? 10.739 10.190 -28.270 1.00 91.00 294 LEU A N 1
ATOM 2417 C CA . LEU A 1 294 ? 11.642 10.710 -27.243 1.00 91.00 294 LEU A CA 1
ATOM 2418 C C . LEU A 1 294 ? 12.710 11.643 -27.837 1.00 91.00 294 LEU A C 1
ATOM 2420 O O . LEU A 1 294 ? 12.912 12.752 -27.344 1.00 91.00 294 LEU A O 1
ATOM 2424 N N . MET A 1 295 ? 13.352 11.247 -28.944 1.00 90.62 295 MET A N 1
ATOM 2425 C CA . MET A 1 295 ? 14.297 12.114 -29.661 1.00 90.62 295 MET A CA 1
ATOM 2426 C C . MET A 1 295 ? 13.621 13.388 -30.181 1.00 90.62 295 MET A C 1
ATOM 2428 O O . MET A 1 295 ? 14.245 14.451 -30.210 1.00 90.62 295 MET A O 1
ATOM 2432 N N . LEU A 1 296 ? 12.351 13.311 -30.596 1.00 91.94 296 LEU A N 1
ATOM 2433 C CA . LEU A 1 296 ? 11.594 14.458 -31.098 1.00 91.94 296 LEU A CA 1
ATOM 2434 C C . LEU A 1 296 ? 11.300 15.514 -30.024 1.00 91.94 296 LEU A C 1
ATOM 2436 O O . LEU A 1 296 ? 11.129 16.672 -30.408 1.00 91.94 296 LEU A O 1
ATOM 2440 N N . LEU A 1 297 ? 11.337 15.161 -28.732 1.00 90.94 297 LEU A N 1
ATOM 2441 C CA . LEU A 1 297 ? 11.162 16.099 -27.613 1.00 90.94 297 LEU A CA 1
ATOM 2442 C C . LEU A 1 297 ? 12.299 17.126 -27.482 1.00 90.94 297 LEU A C 1
ATOM 2444 O O . LEU A 1 297 ? 12.117 18.167 -26.848 1.00 90.94 297 LEU A O 1
ATOM 2448 N N . PHE A 1 298 ? 13.459 16.864 -28.090 1.00 91.12 298 PHE A N 1
ATOM 2449 C CA . PHE A 1 298 ? 14.568 17.812 -28.152 1.00 91.12 298 PHE A CA 1
ATOM 2450 C C . PHE A 1 298 ? 14.362 18.837 -29.277 1.00 91.12 298 PHE A C 1
ATOM 2452 O O . PHE A 1 298 ? 13.967 18.508 -30.403 1.00 91.12 298 PHE A O 1
ATOM 2459 N N . LYS A 1 299 ? 14.732 20.098 -29.023 1.00 88.44 299 LYS A N 1
ATOM 2460 C CA . LYS A 1 299 ? 14.840 21.124 -30.081 1.00 88.44 299 LYS A CA 1
ATOM 2461 C C . LYS A 1 299 ? 15.952 20.762 -31.083 1.00 88.44 299 LYS A C 1
ATOM 2463 O O . LYS A 1 299 ? 16.841 19.976 -30.768 1.00 88.44 299 LYS A O 1
ATOM 2468 N N . CYS A 1 300 ? 15.944 21.360 -32.283 1.00 87.06 300 CYS A N 1
ATOM 2469 C CA . CYS A 1 300 ? 16.839 20.978 -33.393 1.00 87.06 300 CYS A CA 1
ATOM 2470 C C . CYS A 1 300 ? 18.323 20.831 -33.011 1.00 87.06 300 CYS A C 1
ATOM 2472 O O . CYS A 1 300 ? 18.927 19.818 -33.344 1.00 87.06 300 CYS A O 1
ATOM 2474 N N . ARG A 1 301 ? 18.917 21.801 -32.299 1.00 88.44 301 ARG A N 1
ATOM 2475 C CA . ARG A 1 301 ? 20.339 21.732 -31.909 1.00 88.44 301 ARG A CA 1
ATOM 2476 C C . ARG A 1 301 ? 20.621 20.614 -30.882 1.00 88.44 301 ARG A C 1
ATOM 2478 O O . ARG A 1 301 ? 21.434 19.750 -31.201 1.00 88.44 301 ARG A O 1
ATOM 2485 N N . PRO A 1 302 ? 19.951 20.556 -29.711 1.00 89.62 302 PRO A N 1
ATOM 2486 C CA . PRO A 1 302 ? 20.105 19.441 -28.768 1.00 89.62 302 PRO A CA 1
ATOM 24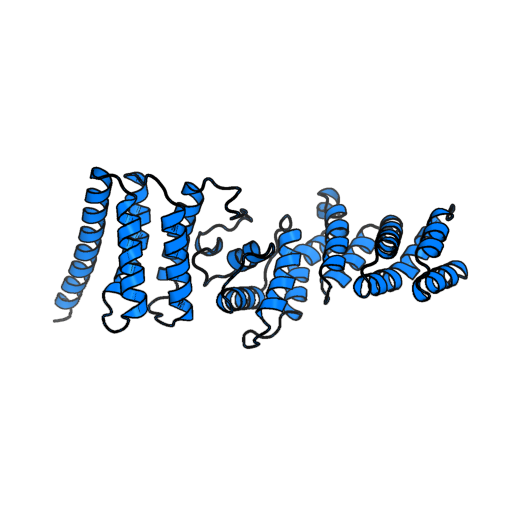87 C C . PRO A 1 302 ? 19.850 18.056 -29.381 1.00 89.62 302 PRO A C 1
ATOM 2489 O O . PRO A 1 302 ? 20.560 17.108 -29.065 1.00 89.62 302 PRO A O 1
ATOM 2492 N N . LYS A 1 303 ? 18.896 17.944 -30.313 1.00 91.75 303 LYS A N 1
ATOM 2493 C CA . LYS A 1 303 ? 18.586 16.696 -31.027 1.00 91.75 303 LYS A CA 1
ATOM 2494 C C . LYS A 1 303 ? 19.773 16.171 -31.832 1.00 91.75 303 LYS A C 1
ATOM 2496 O O . LYS A 1 303 ? 20.066 14.983 -31.783 1.00 91.75 303 LYS A O 1
ATOM 2501 N N . VAL A 1 304 ? 20.479 17.050 -32.546 1.00 91.12 304 VAL A N 1
ATOM 2502 C CA . VAL A 1 304 ? 21.691 16.669 -33.292 1.00 91.12 304 VAL A CA 1
ATOM 2503 C C . VAL A 1 304 ? 22.789 16.201 -32.338 1.00 91.12 304 VAL A C 1
ATOM 2505 O O . VAL A 1 304 ? 23.461 15.214 -32.626 1.00 91.12 304 VAL A O 1
ATOM 2508 N N . PHE A 1 305 ? 22.948 16.863 -31.188 1.00 91.00 305 PHE A N 1
ATOM 2509 C CA . PHE A 1 305 ? 23.915 16.434 -30.176 1.00 91.00 305 PHE A CA 1
ATOM 2510 C C . PHE A 1 305 ? 23.568 15.074 -29.573 1.00 91.00 305 PHE A C 1
ATOM 2512 O O . PHE A 1 305 ? 24.461 14.245 -29.450 1.00 91.00 305 PHE A O 1
ATOM 2519 N N . LEU A 1 306 ? 22.292 14.816 -29.274 1.00 92.31 306 LEU A N 1
ATOM 2520 C CA . LEU A 1 306 ? 21.831 13.504 -28.826 1.00 92.31 306 LEU A CA 1
ATOM 2521 C C . LEU A 1 306 ? 22.169 12.414 -29.849 1.00 92.31 306 LEU A C 1
ATOM 2523 O O . LEU A 1 306 ? 22.780 11.415 -29.491 1.00 92.31 306 LEU A O 1
ATOM 2527 N N . ILE A 1 307 ? 21.824 12.624 -31.124 1.00 91.00 307 ILE A N 1
ATOM 2528 C CA . ILE A 1 307 ? 22.115 11.655 -32.194 1.00 91.00 307 ILE A CA 1
ATOM 2529 C C . ILE A 1 307 ? 23.622 11.413 -32.299 1.00 91.00 307 ILE A C 1
ATOM 2531 O O . ILE A 1 307 ? 24.056 10.266 -32.359 1.00 91.00 307 ILE A O 1
ATOM 2535 N N . LYS A 1 308 ? 24.426 12.483 -32.283 1.00 90.88 308 LYS A N 1
ATOM 2536 C CA . LYS A 1 308 ? 25.887 12.374 -32.293 1.00 90.88 308 LYS A CA 1
ATOM 2537 C C . LYS A 1 308 ? 26.382 11.537 -31.112 1.00 90.88 308 LYS A C 1
ATOM 2539 O O . LYS A 1 308 ? 27.235 10.682 -31.316 1.00 90.88 308 LYS A O 1
ATOM 2544 N N . HIS A 1 309 ? 25.851 11.770 -29.914 1.00 90.62 309 HIS A N 1
ATOM 2545 C CA . HIS A 1 309 ? 26.276 11.073 -28.705 1.00 90.62 309 HIS A CA 1
ATOM 2546 C C . HIS A 1 309 ? 25.913 9.583 -28.743 1.00 90.62 309 HIS A C 1
ATOM 2548 O O . HIS A 1 309 ? 26.777 8.746 -28.516 1.00 90.62 309 HIS A O 1
ATOM 2554 N N . VAL A 1 310 ? 24.686 9.246 -29.158 1.00 89.75 310 VAL A N 1
ATOM 2555 C CA . VAL A 1 310 ? 24.252 7.853 -29.365 1.00 89.75 310 VAL A CA 1
ATOM 2556 C C . VAL A 1 310 ? 25.132 7.146 -30.402 1.00 89.75 310 VAL A C 1
ATOM 2558 O O . VAL A 1 310 ? 25.592 6.037 -30.160 1.00 89.75 310 VAL A O 1
ATOM 2561 N N . VAL A 1 311 ? 25.426 7.782 -31.543 1.00 89.06 311 VAL A N 1
ATOM 2562 C CA . VAL A 1 311 ? 26.302 7.195 -32.576 1.00 89.06 311 VAL A CA 1
ATOM 2563 C C . VAL A 1 311 ? 27.721 6.976 -32.052 1.00 89.06 311 VAL A C 1
ATOM 2565 O O . VAL A 1 311 ? 28.316 5.937 -32.326 1.00 89.06 311 VAL A O 1
ATOM 2568 N N . GLN A 1 312 ? 28.268 7.928 -31.295 1.00 89.81 312 GLN A N 1
ATOM 2569 C CA . GLN A 1 312 ? 29.591 7.786 -30.686 1.00 89.81 312 GLN A CA 1
ATOM 2570 C C . GLN A 1 312 ? 29.645 6.609 -29.706 1.00 89.81 312 GLN A C 1
ATOM 2572 O O . GLN A 1 312 ? 30.587 5.827 -29.775 1.00 89.81 312 GLN A O 1
ATOM 2577 N N . GLU A 1 313 ? 28.627 6.445 -28.861 1.00 87.25 313 GLU A N 1
ATOM 2578 C CA . GLU A 1 313 ? 28.514 5.315 -27.929 1.00 87.25 313 GLU A CA 1
ATOM 2579 C C . GLU A 1 313 ? 28.402 3.964 -28.652 1.00 87.25 313 GLU A C 1
ATOM 2581 O O . GLU A 1 313 ? 29.047 2.991 -28.263 1.00 87.25 313 GLU A O 1
ATOM 2586 N N . ILE A 1 314 ? 27.641 3.897 -29.751 1.00 85.44 314 ILE A N 1
ATOM 2587 C CA . ILE A 1 314 ? 27.573 2.691 -30.592 1.00 85.44 314 ILE A CA 1
ATOM 2588 C C . ILE A 1 314 ? 28.960 2.357 -31.154 1.00 85.44 314 ILE A C 1
ATOM 2590 O O . ILE A 1 314 ? 29.420 1.223 -31.036 1.00 85.44 314 ILE A O 1
ATOM 2594 N N . LEU A 1 315 ? 29.645 3.340 -31.747 1.00 85.19 315 LEU A N 1
ATOM 2595 C CA . LEU A 1 315 ? 30.964 3.135 -32.349 1.00 85.19 315 LEU A CA 1
ATOM 2596 C C . LEU A 1 315 ? 32.021 2.740 -31.311 1.00 85.19 315 LEU A C 1
ATOM 2598 O O . LEU A 1 315 ? 32.847 1.876 -31.599 1.00 85.19 315 LEU A O 1
ATOM 2602 N N . ALA A 1 316 ? 31.975 3.322 -30.110 1.00 83.88 316 ALA A N 1
ATOM 2603 C CA . ALA A 1 316 ? 32.864 2.965 -29.009 1.00 83.88 316 ALA A CA 1
ATOM 2604 C C . ALA A 1 316 ? 32.712 1.481 -28.633 1.00 83.88 316 ALA A C 1
ATOM 2606 O O . ALA A 1 316 ? 33.701 0.746 -28.624 1.00 83.88 316 ALA A O 1
ATOM 2607 N N . ARG A 1 317 ? 31.474 1.000 -28.462 1.00 76.62 317 ARG A N 1
ATOM 2608 C CA . ARG A 1 317 ? 31.193 -0.414 -28.156 1.00 76.62 317 ARG A CA 1
ATOM 2609 C C . ARG A 1 317 ? 31.625 -1.364 -29.273 1.00 76.62 317 ARG A C 1
ATOM 2611 O O . ARG A 1 317 ? 32.140 -2.441 -28.994 1.00 76.62 317 ARG A O 1
ATOM 2618 N N . VAL A 1 318 ? 31.473 -0.966 -30.538 1.00 70.50 318 VAL A N 1
ATOM 2619 C CA . VAL A 1 318 ? 31.976 -1.753 -31.680 1.00 70.50 318 VAL A CA 1
ATOM 2620 C C . VAL A 1 318 ? 33.507 -1.823 -31.666 1.00 70.50 318 VAL A C 1
ATOM 2622 O O . VAL A 1 318 ? 34.074 -2.890 -31.896 1.00 70.50 318 VAL A O 1
ATOM 2625 N N . SER A 1 319 ? 34.182 -0.712 -31.350 1.00 60.62 319 SER A N 1
ATOM 2626 C CA . SER A 1 319 ? 35.647 -0.653 -31.320 1.00 60.62 319 SER A CA 1
ATOM 2627 C C . SER A 1 319 ? 36.276 -1.500 -30.201 1.00 60.62 319 SER A C 1
ATOM 2629 O O . SER A 1 319 ? 37.326 -2.114 -30.409 1.00 60.62 319 SER A O 1
ATOM 2631 N N . GLU A 1 320 ? 35.604 -1.621 -29.053 1.00 58.19 320 GLU A N 1
ATOM 2632 C CA . GLU A 1 320 ? 35.999 -2.516 -27.955 1.00 58.19 320 GLU A CA 1
ATOM 2633 C C . GLU A 1 320 ? 35.911 -3.999 -28.357 1.00 58.19 320 GLU A C 1
ATOM 2635 O O . GLU A 1 320 ? 36.820 -4.775 -28.056 1.00 58.19 320 GLU A O 1
ATOM 2640 N N . PHE A 1 321 ? 34.890 -4.386 -29.130 1.00 51.09 321 PHE A N 1
ATOM 2641 C CA . PHE A 1 321 ? 34.751 -5.748 -29.664 1.00 51.09 321 PHE A CA 1
ATOM 2642 C C . PHE A 1 321 ? 35.827 -6.106 -30.705 1.00 51.09 321 PHE A C 1
ATOM 2644 O O . PHE A 1 321 ? 36.315 -7.241 -30.726 1.00 51.09 321 PHE A O 1
ATOM 2651 N N . SER A 1 322 ? 36.246 -5.151 -31.543 1.00 44.34 322 SER A N 1
ATOM 2652 C CA . SER A 1 322 ? 37.339 -5.359 -32.509 1.00 44.34 322 SER A CA 1
ATOM 2653 C C . SER A 1 322 ? 38.728 -5.458 -31.862 1.00 44.34 322 SER A C 1
ATOM 2655 O O . SER A 1 322 ? 39.595 -6.155 -32.383 1.00 44.34 322 SER A O 1
ATOM 2657 N N . ASN A 1 323 ? 38.944 -4.828 -30.703 1.00 42.34 323 ASN A N 1
ATOM 2658 C CA . ASN A 1 323 ? 40.195 -4.974 -29.948 1.00 42.34 323 ASN A CA 1
ATOM 2659 C C . ASN A 1 323 ? 40.260 -6.298 -29.167 1.00 42.34 323 ASN A C 1
ATOM 2661 O O . ASN A 1 323 ? 41.345 -6.846 -28.983 1.00 42.34 323 ASN A O 1
ATOM 2665 N N . PHE A 1 324 ? 39.115 -6.858 -28.762 1.00 38.16 324 PHE A N 1
ATOM 2666 C CA . PHE A 1 324 ? 39.058 -8.178 -28.123 1.00 38.16 324 PHE A CA 1
ATOM 2667 C C . PHE A 1 324 ? 39.361 -9.322 -29.105 1.00 38.16 324 PHE A C 1
ATOM 2669 O O . PHE A 1 324 ? 39.977 -10.317 -28.735 1.00 38.16 324 PHE A O 1
ATOM 2676 N N . THR A 1 325 ? 38.988 -9.171 -30.379 1.00 38.91 325 THR A N 1
ATOM 2677 C CA . THR A 1 325 ? 39.262 -10.174 -31.424 1.00 38.91 325 THR A CA 1
ATOM 2678 C C . THR A 1 325 ? 40.715 -10.171 -31.905 1.00 38.91 325 THR A C 1
ATOM 2680 O O . THR A 1 325 ? 41.197 -11.211 -32.339 1.00 38.91 325 THR A O 1
ATOM 2683 N N . PHE A 1 326 ? 41.452 -9.063 -31.760 1.00 36.09 326 PHE A N 1
ATOM 2684 C CA . PHE A 1 326 ? 42.883 -8.994 -32.099 1.00 36.09 326 PHE A CA 1
ATOM 2685 C C . PHE A 1 326 ? 43.831 -9.513 -31.005 1.00 36.09 326 PHE A C 1
ATOM 2687 O O . PHE A 1 326 ? 45.005 -9.732 -31.286 1.00 36.09 326 PHE A O 1
ATOM 2694 N N . HIS A 1 327 ? 43.347 -9.746 -29.781 1.00 37.34 327 HIS A N 1
ATOM 2695 C CA . HIS A 1 327 ? 44.136 -10.352 -28.697 1.00 37.34 327 HIS A CA 1
ATOM 2696 C C . HIS A 1 327 ? 43.911 -11.865 -28.527 1.00 37.34 327 HIS A C 1
ATOM 2698 O O . HIS A 1 327 ? 44.527 -12.478 -27.656 1.00 37.34 327 HIS A O 1
ATOM 2704 N N . CYS A 1 328 ? 43.067 -12.476 -29.364 1.00 39.84 328 CYS A N 1
ATOM 2705 C CA . CYS A 1 328 ? 42.820 -13.922 -29.379 1.00 39.84 328 CYS A CA 1
ATOM 2706 C C . CYS A 1 328 ? 43.301 -14.625 -30.664 1.00 39.84 328 CYS A C 1
ATOM 2708 O O . CYS A 1 328 ? 42.843 -15.733 -30.942 1.00 39.84 328 CYS A O 1
ATOM 2710 N N . PHE A 1 329 ? 44.230 -14.019 -31.413 1.00 38.84 329 PHE A N 1
ATOM 2711 C CA . PHE A 1 329 ? 44.970 -14.687 -32.490 1.00 38.84 329 PHE A CA 1
ATOM 2712 C C . PHE A 1 329 ? 46.473 -14.658 -32.241 1.00 38.84 329 PHE A C 1
ATOM 2714 O O . PHE A 1 329 ? 46.991 -13.569 -31.903 1.00 38.84 329 PHE A O 1
#

Organism: Necator americanus (NCBI:txid51031)

Radius of gyration: 26.97 Å; chains: 1; bounding box: 75×40×72 Å

Sequence (329 aa):
MSEETSHFLSLVKDAKYEEALLFLHDFHEQNSFRKLAINSIFDAATMFRDNNDDDLKNIVGTLFEAIYPDTLKFRICFNFLSGRTTSHFAELLITQMLSLVSNKFIESNFDEWYDLSHELPMKLEENIIGEHDPNVFDSALHAAYILYRLRVIPFVLPKRMSTAFETAVHSREIEIPQAFPLLFYYSRTHPFSPRLLNITAPTTLVPCVYSRNLLGKYLMKGLTNYLHENDYNYEGFFVRPVLTALDHIVNTLQNLDTSDIPLCTNLIMPLLRFIEDFQQHGFRVSIMKRCRELMLLFKCRPKVFLIKHVVQEILARVSEFSNFTFHCF